Protein AF-A0A842TEY2-F1 (afdb_monomer_lite)

Secondary structure (DSSP, 8-state):
-----PPPTTHHHHHHHHHHHHHHHHH---SSPPPHHHHHHTS-TTTGGGTT-GGGHHHHHHH---EETTEE--SEEEEEE----SSPPEEETTEEEEE--HHHHHHHHHHHHHHHTTS-EEEEEEGGGT--BTTB----TTEEEE-SSEEEEE--TT-EEEEEEEEESSSEEEEETTSTT-EEEE-HHHHHHHHHHHTT-GGGHHHHHHHT--SEEEEEE-

Radius of gyration: 17.21 Å; chains: 1; bounding box: 36×48×45 Å

Sequence (222 aa):
MNRKIEFYNQYSQCSYNCYSMILDHFLGTPEVLPTEIEFRKALPRGLRGFYGWSPYFQFILKEGNLKWGNSKIKDLKAEPFAVENREPPIINNFRVKIKISIKELEDLRNVILEKLKKGPLIFWVPIAASFELNGKLGNWKNIIKREKDHYTLFIPWNITHCIVMNGFNDNFLIHDCSIRKGNLQVAPNNLILNVIAMNYHPSLKKIREIENNRFHLLIYRE

Structure (mmCIF, N/CA/C/O backbone):
data_AF-A0A842TEY2-F1
#
_entry.id   AF-A0A842TEY2-F1
#
loop_
_atom_site.group_PDB
_atom_site.id
_atom_site.type_symbol
_atom_site.label_atom_id
_atom_site.label_alt_id
_atom_site.label_comp_id
_atom_site.label_asym_id
_atom_site.label_entity_id
_atom_site.label_seq_id
_atom_site.pdbx_PDB_ins_code
_atom_site.Cartn_x
_atom_site.Cartn_y
_atom_site.Cartn_z
_atom_site.occupancy
_atom_site.B_iso_or_equiv
_atom_site.auth_seq_id
_atom_site.auth_comp_id
_atom_site.auth_asym_id
_atom_site.auth_atom_id
_atom_site.pdbx_PDB_model_num
ATOM 1 N N . MET A 1 1 ? 9.182 32.575 -1.147 1.00 30.77 1 MET A N 1
ATOM 2 C CA . MET A 1 1 ? 10.148 31.570 -0.642 1.00 30.77 1 MET A CA 1
ATOM 3 C C . MET A 1 1 ? 9.766 30.189 -1.166 1.00 30.77 1 MET A C 1
ATOM 5 O O . MET A 1 1 ? 8.771 29.633 -0.714 1.00 30.77 1 MET A O 1
ATOM 9 N N . ASN A 1 2 ? 10.528 29.644 -2.119 1.00 23.89 2 ASN A N 1
ATOM 10 C CA . ASN A 1 2 ? 10.379 28.255 -2.563 1.00 23.89 2 ASN A CA 1
ATOM 11 C C . ASN A 1 2 ? 10.923 27.327 -1.472 1.00 23.89 2 ASN A C 1
ATOM 13 O O . ASN A 1 2 ? 12.134 27.180 -1.332 1.00 23.89 2 ASN A O 1
ATOM 17 N N . ARG A 1 3 ? 10.038 26.722 -0.672 1.00 22.81 3 ARG A N 1
ATOM 18 C CA . ARG A 1 3 ? 10.429 25.662 0.265 1.00 22.81 3 ARG A CA 1
ATOM 19 C C . ARG A 1 3 ? 10.789 24.420 -0.551 1.00 22.81 3 ARG A C 1
ATOM 21 O O . ARG A 1 3 ? 9.901 23.714 -1.024 1.00 22.81 3 ARG A O 1
ATOM 28 N N . LYS A 1 4 ? 12.088 24.199 -0.760 1.00 23.08 4 LYS A N 1
ATOM 29 C CA . LYS A 1 4 ? 12.633 22.966 -1.334 1.00 23.08 4 LYS A CA 1
ATOM 30 C C . LYS A 1 4 ? 12.330 21.844 -0.340 1.00 23.08 4 LYS A C 1
ATOM 32 O O . LYS A 1 4 ? 12.764 21.908 0.805 1.00 23.08 4 LYS A O 1
ATOM 37 N N . ILE A 1 5 ? 11.509 20.879 -0.743 1.00 28.92 5 ILE A N 1
ATOM 38 C CA . ILE A 1 5 ? 11.281 19.672 0.052 1.00 28.92 5 ILE A CA 1
ATOM 39 C C . ILE A 1 5 ? 12.541 18.821 -0.111 1.00 28.92 5 ILE A C 1
ATOM 41 O O . ILE A 1 5 ? 12.847 18.390 -1.222 1.00 28.92 5 ILE A O 1
ATOM 45 N N . GLU A 1 6 ? 13.301 18.641 0.966 1.00 26.00 6 GLU A N 1
ATOM 46 C CA . GLU A 1 6 ? 14.441 17.726 0.987 1.00 26.00 6 GLU A CA 1
ATOM 47 C C . GLU A 1 6 ? 13.933 16.315 1.292 1.00 26.00 6 GLU A C 1
ATOM 49 O O . GLU A 1 6 ? 13.310 16.067 2.324 1.00 26.00 6 GLU A O 1
ATOM 54 N N . PHE A 1 7 ? 14.151 15.396 0.352 1.00 34.12 7 PHE A N 1
ATOM 55 C CA . PHE A 1 7 ? 13.776 13.993 0.487 1.00 34.12 7 PHE A CA 1
ATOM 56 C C . PHE A 1 7 ? 15.021 13.183 0.848 1.00 34.12 7 PHE A C 1
ATOM 58 O O . PHE A 1 7 ? 16.009 13.207 0.121 1.00 34.12 7 PHE A O 1
ATOM 65 N N . TYR A 1 8 ? 14.972 12.465 1.968 1.00 35.25 8 TYR A N 1
ATOM 66 C CA . TYR A 1 8 ? 16.057 11.586 2.403 1.00 35.25 8 TYR A CA 1
ATOM 67 C C . TYR A 1 8 ? 16.192 10.372 1.464 1.00 35.25 8 TYR A C 1
ATOM 69 O O . TYR A 1 8 ? 15.201 9.755 1.082 1.00 35.25 8 TYR A O 1
ATOM 77 N N . ASN A 1 9 ? 17.425 10.015 1.102 1.00 33.84 9 ASN A N 1
ATOM 78 C CA . ASN A 1 9 ? 17.802 9.088 0.019 1.00 33.84 9 ASN A CA 1
ATOM 79 C C . ASN A 1 9 ? 17.399 7.599 0.192 1.00 33.84 9 ASN A C 1
ATOM 81 O O . ASN A 1 9 ? 17.943 6.742 -0.494 1.00 33.84 9 ASN A O 1
ATOM 85 N N . GLN A 1 10 ? 16.458 7.261 1.078 1.00 47.59 10 GLN A N 1
ATOM 86 C CA . GLN A 1 10 ? 15.998 5.878 1.305 1.00 47.59 10 GLN A CA 1
ATOM 87 C C . GLN A 1 10 ? 14.756 5.497 0.479 1.00 47.59 10 GLN A C 1
ATOM 89 O O . GLN A 1 10 ? 14.382 4.330 0.400 1.00 47.59 10 GLN A O 1
ATOM 94 N N . TYR A 1 11 ? 14.119 6.471 -0.173 1.00 52.78 11 TYR A N 1
ATOM 95 C CA . TYR A 1 11 ? 12.884 6.258 -0.928 1.00 52.78 11 TYR A CA 1
ATOM 96 C C . TYR A 1 11 ? 13.103 5.464 -2.235 1.00 52.78 11 TYR A C 1
ATOM 98 O O . TYR A 1 11 ? 12.276 4.632 -2.603 1.00 52.78 11 TYR A O 1
ATOM 106 N N . SER A 1 12 ? 14.229 5.645 -2.936 1.00 61.78 12 SER A N 1
ATOM 107 C CA . SER A 1 12 ? 14.509 4.918 -4.193 1.00 61.78 12 SER A CA 1
ATOM 108 C C . SER A 1 12 ? 14.438 3.395 -4.018 1.00 61.78 12 SER A C 1
ATOM 110 O O . SER A 1 12 ? 13.858 2.701 -4.854 1.00 61.78 12 SER A O 1
ATOM 112 N N . GLN A 1 13 ? 14.921 2.890 -2.880 1.00 69.69 13 GLN A N 1
ATOM 113 C CA . GLN A 1 13 ? 14.891 1.473 -2.527 1.00 69.69 13 GLN A CA 1
ATOM 114 C C . GLN A 1 13 ? 13.463 0.942 -2.281 1.00 69.69 13 GLN A C 1
ATOM 116 O O . GLN A 1 13 ? 13.134 -0.124 -2.794 1.00 69.69 13 GLN A O 1
ATOM 121 N N . CYS A 1 14 ? 12.594 1.701 -1.593 1.00 75.25 14 CYS A N 1
ATOM 122 C CA . CYS A 1 14 ? 11.161 1.387 -1.382 1.00 75.25 14 CYS A CA 1
ATOM 123 C C . CYS A 1 14 ? 10.467 1.092 -2.716 1.00 75.25 14 CYS A C 1
ATOM 125 O O . CYS A 1 14 ? 9.822 0.062 -2.901 1.00 75.25 14 CYS A O 1
ATOM 127 N N . SER A 1 15 ? 10.628 2.004 -3.678 1.00 74.50 15 SER A N 1
ATOM 128 C CA . SER A 1 15 ? 9.969 1.899 -4.984 1.00 74.50 15 SER A CA 1
ATOM 129 C C . SER A 1 15 ? 10.485 0.735 -5.798 1.00 74.50 15 SER A C 1
ATOM 131 O O . SER A 1 15 ? 9.695 -0.016 -6.366 1.00 74.50 15 SER A O 1
ATOM 133 N N . TYR A 1 16 ? 11.804 0.570 -5.813 1.00 74.31 16 TYR A N 1
ATOM 134 C CA . TYR A 1 16 ? 12.457 -0.504 -6.534 1.00 74.31 16 TYR A CA 1
ATOM 135 C C . TYR A 1 16 ? 12.082 -1.887 -5.990 1.00 74.31 16 TYR A C 1
ATOM 137 O O . TYR A 1 16 ? 11.749 -2.782 -6.765 1.00 74.31 16 TYR A O 1
ATOM 145 N N . ASN A 1 17 ? 12.077 -2.058 -4.666 1.00 77.06 17 ASN A N 1
ATOM 146 C CA . ASN A 1 17 ? 11.730 -3.327 -4.029 1.00 77.06 17 ASN A CA 1
ATOM 147 C C . ASN A 1 17 ? 10.249 -3.657 -4.216 1.00 77.06 17 ASN A C 1
ATOM 149 O O . ASN A 1 17 ? 9.927 -4.776 -4.602 1.00 77.06 17 ASN A O 1
ATOM 153 N N . CYS A 1 18 ? 9.351 -2.684 -4.035 1.00 81.81 18 CYS A N 1
ATOM 154 C CA . CYS A 1 18 ? 7.929 -2.891 -4.298 1.00 81.81 18 CYS A CA 1
ATOM 155 C C . CYS A 1 18 ? 7.678 -3.282 -5.760 1.00 81.81 18 CYS A C 1
ATOM 157 O O . CYS A 1 18 ? 6.970 -4.249 -6.019 1.00 81.81 18 CYS A O 1
ATOM 159 N N . TYR A 1 19 ? 8.294 -2.581 -6.716 1.00 82.25 19 TYR A N 1
ATOM 160 C CA . TYR A 1 19 ? 8.227 -2.947 -8.131 1.00 82.25 19 TYR A CA 1
ATOM 161 C C . TYR A 1 19 ? 8.726 -4.377 -8.367 1.00 82.25 19 TYR A C 1
ATOM 163 O O . TYR A 1 19 ? 8.027 -5.179 -8.982 1.00 82.25 19 TYR A O 1
ATOM 171 N N . SER A 1 20 ? 9.895 -4.707 -7.816 1.00 79.38 20 SER A N 1
ATOM 172 C CA . SER A 1 20 ? 10.517 -6.018 -7.986 1.00 79.38 20 SER A CA 1
ATOM 173 C C . SER A 1 20 ? 9.647 -7.150 -7.460 1.00 79.38 20 SER A C 1
ATOM 175 O O . SER A 1 20 ? 9.467 -8.153 -8.135 1.00 79.38 20 SER A O 1
ATOM 177 N N . MET A 1 21 ? 9.046 -6.965 -6.288 1.00 81.94 21 MET A N 1
ATOM 178 C CA . MET A 1 21 ? 8.145 -7.943 -5.689 1.00 81.94 21 MET A CA 1
ATOM 179 C C . MET A 1 21 ? 6.875 -8.185 -6.494 1.00 81.94 21 MET A C 1
ATOM 181 O O . MET A 1 21 ? 6.444 -9.324 -6.642 1.00 81.94 21 MET A O 1
ATOM 185 N N . ILE A 1 22 ? 6.240 -7.114 -6.973 1.00 86.75 22 ILE A N 1
ATOM 186 C CA . ILE A 1 22 ? 4.999 -7.221 -7.744 1.00 86.75 22 ILE A CA 1
ATOM 187 C C . ILE A 1 22 ? 5.259 -7.970 -9.048 1.00 86.75 22 ILE A C 1
ATOM 189 O O . ILE A 1 22 ? 4.441 -8.773 -9.484 1.00 86.75 22 ILE A O 1
ATOM 193 N N . LEU A 1 23 ? 6.403 -7.722 -9.674 1.00 84.69 23 LEU A N 1
ATOM 194 C CA . LEU A 1 23 ? 6.743 -8.384 -10.921 1.00 84.69 23 LEU A CA 1
ATOM 195 C C . LEU A 1 23 ? 7.241 -9.802 -10.717 1.00 84.69 23 LEU A C 1
ATOM 197 O O . LEU A 1 23 ? 6.856 -10.663 -11.494 1.00 84.69 23 LEU A O 1
ATOM 201 N N . ASP A 1 24 ? 8.006 -10.070 -9.662 1.00 82.00 24 ASP A N 1
ATOM 202 C CA . ASP A 1 24 ? 8.348 -11.435 -9.263 1.00 82.00 24 ASP A CA 1
ATOM 203 C C . ASP A 1 24 ? 7.083 -12.271 -9.010 1.00 82.00 24 ASP A C 1
ATOM 205 O O . ASP A 1 24 ? 6.977 -13.391 -9.500 1.00 82.00 24 ASP A O 1
ATOM 209 N N . HIS A 1 25 ? 6.060 -11.685 -8.376 1.00 85.62 25 HIS A N 1
ATOM 210 C CA . HIS A 1 25 ? 4.762 -12.335 -8.176 1.00 85.62 25 HIS A CA 1
ATOM 211 C C . HIS A 1 25 ? 4.089 -12.779 -9.489 1.00 85.62 25 HIS A C 1
ATOM 213 O O . HIS A 1 25 ? 3.560 -13.886 -9.555 1.00 85.62 25 HIS A O 1
ATOM 219 N N . PHE A 1 26 ? 4.078 -11.936 -10.529 1.00 86.12 26 PHE A N 1
ATOM 220 C CA . PHE A 1 26 ? 3.358 -12.232 -11.780 1.00 86.12 26 PHE A CA 1
ATOM 221 C C . PHE A 1 26 ? 4.212 -12.874 -12.881 1.00 86.12 26 PHE A C 1
ATOM 223 O O . PHE A 1 26 ? 3.673 -13.562 -13.748 1.00 86.12 26 PHE A O 1
ATOM 230 N N . LEU A 1 27 ? 5.516 -12.605 -12.894 1.00 83.19 27 LEU A N 1
ATOM 231 C CA . LEU A 1 27 ? 6.438 -12.912 -13.992 1.00 83.19 27 LEU A CA 1
ATOM 232 C C . LEU A 1 27 ? 7.664 -13.721 -13.538 1.00 83.19 27 LEU A C 1
ATOM 234 O O . LEU A 1 27 ? 8.444 -14.141 -14.390 1.00 83.19 27 LEU A O 1
ATOM 238 N N . GLY A 1 28 ? 7.834 -13.945 -12.231 1.00 81.69 28 GLY A N 1
ATOM 239 C CA . GLY A 1 28 ? 8.988 -14.628 -11.653 1.00 81.69 28 GLY A CA 1
ATOM 240 C C . GLY A 1 28 ? 10.247 -13.763 -11.558 1.00 81.69 28 GLY A C 1
ATOM 241 O O . GLY A 1 28 ? 10.281 -12.585 -11.943 1.00 81.69 28 GLY A O 1
ATOM 242 N N . THR A 1 29 ? 11.304 -14.376 -11.026 1.00 78.25 29 THR A N 1
ATOM 243 C CA . THR A 1 29 ? 12.559 -13.686 -10.726 1.00 78.25 29 THR A CA 1
ATOM 244 C C . THR A 1 29 ? 13.330 -13.408 -12.018 1.00 78.25 29 THR A C 1
ATOM 246 O O . THR A 1 29 ? 13.557 -14.332 -12.802 1.00 78.25 29 THR A O 1
ATOM 249 N N . PRO A 1 30 ? 13.754 -12.160 -12.275 1.00 70.38 30 PRO A N 1
ATOM 250 C CA . PRO A 1 30 ? 14.436 -11.819 -13.510 1.00 70.38 30 PRO A CA 1
ATOM 251 C C . PRO A 1 30 ? 15.936 -12.105 -13.412 1.00 70.38 30 PRO A C 1
ATOM 253 O O . PRO A 1 30 ? 16.544 -12.007 -12.348 1.00 70.38 30 PRO A O 1
ATOM 256 N N . GLU A 1 31 ? 16.557 -12.337 -14.564 1.00 69.25 31 GLU A N 1
ATOM 257 C CA . GLU A 1 31 ? 18.020 -12.385 -14.685 1.00 69.25 31 GLU A CA 1
ATOM 258 C C . GLU A 1 31 ? 18.646 -10.979 -14.700 1.00 69.25 31 GLU A C 1
ATOM 260 O O . GLU A 1 31 ? 19.776 -10.790 -14.254 1.00 69.25 31 GLU A O 1
ATOM 265 N N . VAL A 1 32 ? 17.904 -9.977 -15.193 1.00 75.62 32 VAL A N 1
ATOM 266 C CA . VAL A 1 32 ? 18.355 -8.582 -15.302 1.00 75.62 32 VAL A CA 1
ATOM 267 C C . VAL A 1 32 ? 17.271 -7.636 -14.801 1.00 75.62 32 VAL A C 1
ATOM 269 O O . VAL A 1 32 ? 16.128 -7.661 -15.265 1.00 75.62 32 VAL A O 1
ATOM 272 N N . LEU A 1 33 ? 17.656 -6.772 -13.865 1.00 73.12 33 LEU A N 1
ATOM 273 C CA . LEU A 1 33 ? 16.787 -5.756 -13.285 1.00 73.12 33 LEU A CA 1
ATOM 274 C C . LEU A 1 33 ? 16.941 -4.415 -14.025 1.00 73.12 33 LEU A C 1
ATOM 276 O O . LEU A 1 33 ? 18.054 -4.082 -14.438 1.00 73.12 33 LEU A O 1
ATOM 280 N N . PRO A 1 34 ? 15.868 -3.611 -14.160 1.00 77.25 34 PRO A N 1
ATOM 281 C CA . PRO A 1 34 ? 15.976 -2.275 -14.736 1.00 77.25 34 PRO A CA 1
ATOM 282 C C . PRO A 1 34 ? 16.844 -1.360 -13.867 1.00 77.25 34 PRO A C 1
ATOM 284 O O . PRO A 1 34 ? 16.842 -1.445 -12.637 1.00 77.25 34 PRO A O 1
ATOM 287 N N . THR A 1 35 ? 17.561 -0.443 -14.509 1.00 80.06 35 THR A N 1
ATOM 288 C CA . THR A 1 35 ? 18.379 0.562 -13.821 1.00 80.06 35 THR A CA 1
ATOM 289 C C . THR A 1 35 ? 17.513 1.649 -13.177 1.00 80.06 35 THR A C 1
ATOM 291 O O . THR A 1 35 ? 16.391 1.922 -13.610 1.00 80.06 35 THR A O 1
ATOM 294 N N . GLU A 1 36 ? 18.056 2.359 -12.182 1.00 77.94 36 GLU A N 1
ATOM 295 C CA . GLU A 1 36 ? 17.377 3.519 -11.579 1.00 77.94 36 GLU A CA 1
ATOM 296 C C . GLU A 1 36 ? 17.020 4.585 -12.632 1.00 77.94 36 GLU A C 1
ATOM 298 O O . GLU A 1 36 ? 15.951 5.193 -12.588 1.00 77.94 36 GLU A O 1
ATOM 303 N N . ILE A 1 37 ? 17.892 4.795 -13.623 1.00 82.75 37 ILE A N 1
ATOM 304 C CA . ILE A 1 37 ? 17.677 5.771 -14.698 1.00 82.75 37 ILE A CA 1
ATOM 305 C C . ILE A 1 37 ? 16.466 5.383 -15.552 1.00 82.75 37 ILE A C 1
ATOM 307 O O . ILE A 1 37 ? 15.648 6.244 -15.881 1.00 82.75 37 ILE A O 1
ATOM 311 N N . GLU A 1 38 ? 16.339 4.108 -15.917 1.00 81.00 38 GLU A N 1
ATOM 312 C CA . GLU A 1 38 ? 15.190 3.601 -16.675 1.00 81.00 38 GLU A CA 1
ATOM 313 C C . GLU A 1 38 ? 13.903 3.700 -15.859 1.00 81.00 38 GLU A C 1
ATOM 315 O O . GLU A 1 38 ? 12.898 4.201 -16.363 1.00 81.00 38 GLU A O 1
ATOM 320 N N . PHE A 1 39 ? 13.961 3.339 -14.575 1.00 78.38 39 PHE A N 1
ATOM 321 C CA . PHE A 1 39 ? 12.839 3.471 -13.648 1.00 78.38 39 PHE A CA 1
ATOM 322 C C . PHE A 1 39 ? 12.345 4.923 -13.559 1.00 78.38 39 PHE A C 1
ATOM 324 O O . PHE A 1 39 ? 11.156 5.204 -13.699 1.00 78.38 39 PHE A O 1
ATOM 331 N N . ARG A 1 40 ? 13.268 5.883 -13.426 1.00 80.19 40 ARG A N 1
ATOM 332 C CA . ARG A 1 40 ? 12.960 7.322 -13.421 1.00 80.19 40 ARG A CA 1
ATOM 333 C C . ARG A 1 40 ? 12.376 7.809 -14.739 1.00 80.19 40 ARG A C 1
ATOM 335 O O . ARG A 1 40 ? 11.522 8.693 -14.731 1.00 80.19 40 ARG A O 1
ATOM 342 N N . LYS A 1 41 ? 12.842 7.286 -15.875 1.00 82.38 41 LYS A N 1
ATOM 343 C CA . LYS A 1 41 ? 12.327 7.654 -17.203 1.00 82.38 41 LYS A CA 1
ATOM 344 C C . LYS A 1 41 ? 10.908 7.140 -17.442 1.00 82.38 41 LYS A C 1
ATOM 346 O O . LYS A 1 41 ? 10.181 7.809 -18.169 1.00 82.38 41 LYS A O 1
ATOM 351 N N . ALA A 1 42 ? 10.525 6.029 -16.811 1.00 80.50 42 ALA A N 1
ATOM 352 C CA . ALA A 1 42 ? 9.177 5.467 -16.872 1.00 80.50 42 ALA A CA 1
ATOM 353 C C . ALA A 1 42 ? 8.132 6.263 -16.068 1.00 80.50 42 ALA A C 1
ATOM 355 O O . ALA A 1 42 ? 6.955 5.926 -16.105 1.00 80.50 42 ALA A O 1
ATOM 356 N N . LEU A 1 43 ? 8.538 7.311 -15.342 1.00 78.00 43 LEU A N 1
ATOM 357 C CA . LEU A 1 43 ? 7.616 8.235 -14.687 1.00 78.00 43 LEU A CA 1
ATOM 358 C C . LEU A 1 43 ? 7.374 9.485 -15.550 1.00 78.00 43 LEU A C 1
ATOM 360 O O . LEU A 1 43 ? 8.328 10.020 -16.143 1.00 78.00 43 LEU A O 1
ATOM 364 N N . PRO A 1 44 ? 6.141 10.033 -15.538 1.00 76.88 44 PRO A N 1
ATOM 365 C CA . PRO A 1 44 ? 5.842 11.329 -16.133 1.00 76.88 44 PRO A CA 1
ATOM 366 C C . PRO A 1 44 ? 6.832 12.399 -15.670 1.00 76.88 44 PRO A C 1
ATOM 368 O O . PRO A 1 44 ? 7.273 12.396 -14.519 1.00 76.88 44 PRO A O 1
ATOM 371 N N . ARG A 1 45 ? 7.181 13.356 -16.543 1.00 76.25 45 ARG A N 1
ATOM 372 C CA . ARG A 1 45 ? 8.239 14.356 -16.273 1.00 76.25 45 ARG A CA 1
ATOM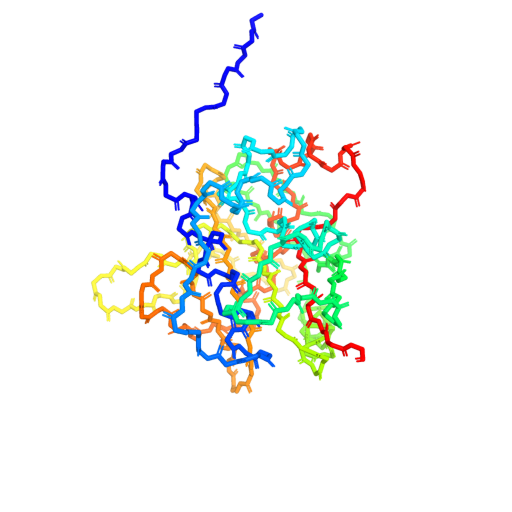 373 C C . ARG A 1 45 ? 8.045 15.096 -14.941 1.00 76.25 45 ARG A C 1
ATOM 375 O O . ARG A 1 45 ? 9.030 15.309 -14.238 1.00 76.25 45 ARG A O 1
ATOM 382 N N . GLY A 1 46 ? 6.802 15.432 -14.585 1.00 72.50 46 GLY A N 1
ATOM 383 C CA . GLY A 1 46 ? 6.454 16.081 -13.313 1.00 72.50 46 GLY A CA 1
ATOM 384 C C . GLY A 1 46 ? 6.585 15.179 -12.079 1.00 72.50 46 GLY A C 1
ATOM 385 O O . GLY A 1 46 ? 6.765 15.680 -10.974 1.00 72.50 46 GLY A O 1
ATOM 386 N N . LEU A 1 47 ? 6.568 13.856 -12.266 1.00 72.06 47 LEU A N 1
ATOM 387 C CA . LEU A 1 47 ? 6.662 12.858 -11.200 1.00 72.06 47 LEU A CA 1
ATOM 388 C C . LEU A 1 47 ? 8.070 12.267 -11.029 1.00 72.06 47 LEU A C 1
ATOM 390 O O . LEU A 1 47 ? 8.345 11.618 -10.023 1.00 72.06 47 LEU A O 1
ATOM 394 N N . ARG A 1 48 ? 9.009 12.547 -11.945 1.00 72.00 48 ARG A N 1
ATOM 395 C CA . ARG A 1 48 ? 10.401 12.051 -11.873 1.00 72.00 48 ARG A CA 1
ATOM 396 C C . ARG A 1 48 ? 11.143 12.440 -10.599 1.00 72.00 48 ARG A C 1
ATOM 398 O O . ARG A 1 48 ? 12.080 11.746 -10.221 1.00 72.00 48 ARG A O 1
ATOM 405 N N . GLY A 1 49 ? 10.774 13.556 -9.967 1.00 68.50 49 GLY A N 1
ATOM 406 C CA . GLY A 1 49 ? 11.337 13.985 -8.681 1.00 68.50 49 GLY A CA 1
ATOM 407 C C . GLY A 1 49 ? 10.896 13.112 -7.504 1.00 68.50 49 GLY A C 1
ATOM 408 O O . GLY A 1 49 ? 11.544 13.119 -6.465 1.00 68.50 49 GLY A O 1
ATOM 409 N N . PHE A 1 50 ? 9.841 12.320 -7.688 1.00 67.31 50 PHE A N 1
ATOM 410 C CA . PHE A 1 50 ? 9.265 11.463 -6.664 1.00 67.31 50 PHE A CA 1
ATOM 411 C C . PHE A 1 50 ? 9.511 9.968 -6.933 1.00 67.31 50 PHE A C 1
ATOM 413 O O . PHE A 1 50 ? 8.807 9.121 -6.401 1.00 67.31 50 PHE A O 1
ATOM 420 N N . TYR A 1 51 ? 10.517 9.617 -7.739 1.00 66.50 51 TYR A N 1
ATOM 421 C CA . TYR A 1 51 ? 10.816 8.235 -8.151 1.00 66.50 51 TYR A CA 1
ATOM 422 C C . TYR A 1 51 ? 11.163 7.247 -7.023 1.00 66.50 51 TYR A C 1
ATOM 424 O O . TYR A 1 51 ? 11.315 6.057 -7.277 1.00 66.50 51 TYR A O 1
ATOM 432 N N . GLY A 1 52 ? 11.291 7.731 -5.787 1.00 64.94 52 GLY A N 1
ATOM 433 C CA . GLY A 1 52 ? 11.392 6.905 -4.589 1.00 64.94 52 GLY A CA 1
ATOM 434 C C . GLY A 1 52 ? 10.051 6.609 -3.905 1.00 64.94 52 GLY A C 1
ATOM 435 O O . GLY A 1 52 ? 10.002 5.995 -2.845 1.00 64.94 52 GLY A O 1
ATOM 436 N N . TRP A 1 53 ? 8.928 7.021 -4.472 1.00 71.31 53 TRP A N 1
ATOM 437 C CA . TRP A 1 53 ? 7.615 6.781 -3.884 1.00 71.31 53 TRP A CA 1
ATOM 438 C C . TRP A 1 53 ? 6.918 5.656 -4.668 1.00 71.31 53 TRP A C 1
ATOM 440 O O . TRP A 1 53 ? 6.575 5.815 -5.839 1.00 71.31 53 TRP A O 1
ATOM 450 N N . SER A 1 54 ? 6.674 4.510 -4.025 1.00 69.38 54 SER A N 1
ATOM 451 C CA . SER A 1 54 ? 6.175 3.317 -4.726 1.00 69.38 54 SER A CA 1
ATOM 452 C C . SER A 1 54 ? 4.750 3.368 -5.307 1.00 69.38 54 SER A C 1
ATOM 454 O O . SER A 1 54 ? 4.502 2.609 -6.249 1.00 69.38 54 SER A O 1
ATOM 456 N N . PRO A 1 55 ? 3.796 4.220 -4.863 1.00 67.38 55 PRO A N 1
ATOM 457 C CA . PRO A 1 55 ? 2.454 4.223 -5.450 1.00 67.38 55 PRO A CA 1
ATOM 458 C C . PRO A 1 55 ? 2.406 4.851 -6.848 1.00 67.38 55 PRO A C 1
ATOM 460 O O . PRO A 1 55 ? 1.331 5.077 -7.399 1.00 67.38 55 PRO A O 1
ATOM 463 N N . TYR A 1 56 ? 3.563 5.102 -7.461 1.00 76.88 56 TYR A N 1
ATOM 464 C CA . TYR A 1 56 ? 3.663 5.472 -8.863 1.00 76.88 56 TYR A CA 1
ATOM 465 C C . TYR A 1 56 ? 3.824 4.288 -9.817 1.00 76.88 56 TYR A C 1
ATOM 467 O O . TYR A 1 56 ? 3.919 4.496 -11.025 1.00 76.88 56 TYR A O 1
ATOM 475 N N . PHE A 1 57 ? 3.762 3.051 -9.309 1.00 80.12 57 PHE A N 1
ATOM 476 C CA . PHE A 1 57 ? 3.726 1.841 -10.136 1.00 80.12 57 PHE A CA 1
ATOM 477 C C . PHE A 1 57 ? 2.632 1.904 -11.216 1.00 80.12 57 PHE A C 1
ATOM 479 O O . PHE A 1 57 ? 2.871 1.514 -12.354 1.00 80.12 57 PHE A O 1
ATOM 486 N N . GLN A 1 58 ? 1.468 2.493 -10.910 1.00 82.50 58 GLN A N 1
ATOM 487 C CA . GLN A 1 58 ? 0.406 2.697 -11.902 1.00 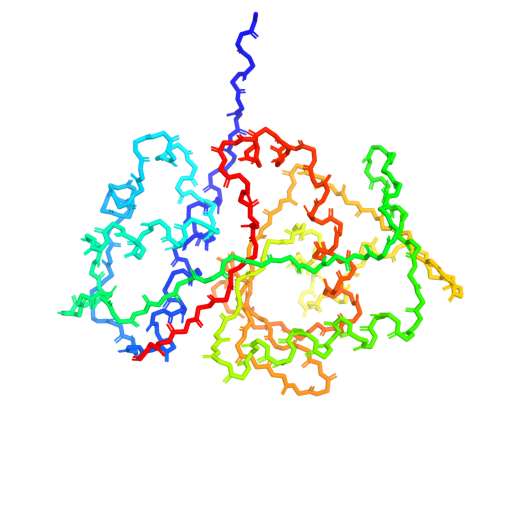82.50 58 GLN A CA 1
ATOM 488 C C . GLN A 1 58 ? 0.848 3.528 -13.119 1.00 82.50 58 GLN A C 1
ATOM 490 O O . GLN A 1 58 ? 0.408 3.256 -14.231 1.00 82.50 58 GLN A O 1
ATOM 495 N N . PHE A 1 59 ? 1.721 4.522 -12.935 1.00 80.69 59 PHE A N 1
ATOM 496 C CA . PHE A 1 59 ? 2.226 5.340 -14.039 1.00 80.69 59 PHE A CA 1
ATOM 497 C C . PHE A 1 59 ? 3.243 4.565 -14.859 1.00 80.69 59 PHE A C 1
ATOM 499 O O . PHE A 1 59 ? 3.201 4.621 -16.078 1.00 80.69 59 PHE A O 1
ATOM 506 N N . ILE A 1 60 ? 4.093 3.780 -14.197 1.00 81.81 60 ILE A N 1
ATOM 507 C CA . ILE A 1 60 ? 5.064 2.911 -14.867 1.00 81.81 60 ILE A CA 1
ATOM 508 C C . ILE A 1 60 ? 4.346 1.890 -15.759 1.00 81.81 60 ILE A C 1
ATOM 510 O O . ILE A 1 60 ? 4.742 1.708 -16.910 1.00 81.81 60 ILE A O 1
ATOM 514 N N . LEU A 1 61 ? 3.264 1.275 -15.262 1.00 82.56 61 LEU A N 1
ATOM 515 C CA . LEU A 1 61 ? 2.414 0.395 -16.067 1.00 82.56 61 LEU A CA 1
ATOM 516 C C . LEU A 1 61 ? 1.768 1.134 -17.245 1.00 82.56 61 LEU A C 1
ATOM 518 O O . LEU A 1 61 ? 1.823 0.642 -18.368 1.00 82.56 61 LEU A O 1
ATOM 522 N N . LYS A 1 62 ? 1.183 2.317 -17.006 1.00 79.56 62 LYS A N 1
ATOM 523 C CA . LYS A 1 62 ? 0.537 3.130 -18.055 1.00 79.56 62 LYS A CA 1
ATOM 524 C C . LYS A 1 62 ? 1.507 3.535 -19.162 1.00 79.56 62 LYS A C 1
ATOM 526 O O . LYS A 1 62 ? 1.148 3.478 -20.332 1.00 79.56 62 LYS A O 1
ATOM 531 N N . GLU A 1 63 ? 2.721 3.935 -18.800 1.00 78.38 63 GLU A N 1
ATOM 532 C CA . GLU A 1 63 ? 3.758 4.322 -19.757 1.00 78.38 63 GLU A CA 1
ATOM 533 C C . GLU A 1 63 ? 4.258 3.117 -20.569 1.00 78.38 63 GLU A C 1
ATOM 535 O O . GLU A 1 63 ? 4.719 3.287 -21.693 1.00 78.38 63 GLU A O 1
ATOM 540 N N . GLY A 1 64 ? 4.191 1.894 -20.022 1.00 73.38 64 GLY A N 1
ATOM 541 C CA . GLY A 1 64 ? 4.511 0.652 -20.741 1.00 73.38 64 GLY A CA 1
ATOM 542 C C . GLY A 1 64 ? 5.965 0.538 -21.223 1.00 73.38 64 GLY A C 1
ATOM 543 O O . GLY A 1 64 ? 6.298 -0.345 -22.019 1.00 73.38 64 GLY A O 1
ATOM 544 N N . ASN A 1 65 ? 6.831 1.441 -20.759 1.00 72.44 65 ASN A N 1
ATOM 545 C CA . ASN A 1 65 ? 8.194 1.620 -21.257 1.00 72.44 65 ASN A CA 1
ATOM 546 C C . ASN A 1 65 ? 9.237 0.807 -20.479 1.00 72.44 65 ASN A C 1
ATOM 548 O O . ASN A 1 65 ? 10.343 0.597 -20.978 1.00 72.44 65 ASN A O 1
ATOM 552 N N . LEU A 1 66 ? 8.901 0.347 -19.271 1.00 78.38 66 LEU A N 1
ATOM 553 C CA . LEU A 1 66 ? 9.814 -0.412 -18.421 1.00 78.38 66 LEU A CA 1
ATOM 554 C C . LEU A 1 66 ? 9.682 -1.920 -18.678 1.00 78.38 66 LEU A C 1
ATOM 556 O O . LEU A 1 66 ? 8.584 -2.436 -18.892 1.00 78.38 66 LEU A O 1
ATOM 560 N N . LYS A 1 67 ? 10.816 -2.625 -18.672 1.00 76.81 67 LYS A N 1
ATOM 561 C CA . LYS A 1 67 ? 10.882 -4.080 -18.863 1.00 76.81 67 LYS A CA 1
ATOM 562 C C . LYS A 1 67 ? 11.230 -4.798 -17.560 1.00 76.81 67 LYS A C 1
ATOM 564 O O . LYS A 1 67 ? 11.884 -4.233 -16.682 1.00 76.81 67 LYS A O 1
ATOM 569 N N . TRP A 1 68 ? 10.821 -6.062 -17.479 1.00 79.19 68 TRP A N 1
ATOM 570 C CA . TRP A 1 68 ? 11.215 -7.012 -16.439 1.00 79.19 68 TRP A CA 1
ATOM 571 C C . TRP A 1 68 ? 11.786 -8.261 -17.103 1.00 79.19 68 TRP A C 1
ATOM 573 O O . TRP A 1 68 ? 11.048 -9.014 -17.743 1.00 79.19 68 TRP A O 1
ATOM 583 N N . GLY A 1 69 ? 13.111 -8.430 -17.050 1.00 74.75 69 GLY A N 1
ATOM 584 C CA . GLY A 1 69 ? 13.802 -9.372 -17.931 1.00 74.75 69 GLY A CA 1
ATOM 585 C C . GLY A 1 69 ? 13.437 -9.127 -19.404 1.00 74.75 69 GLY A C 1
ATOM 586 O O . GLY A 1 69 ? 13.498 -7.997 -19.897 1.00 74.75 69 GLY A O 1
ATOM 587 N N . ASN A 1 70 ? 12.993 -10.179 -20.096 1.00 71.62 70 ASN A N 1
ATOM 588 C CA . ASN A 1 70 ? 12.550 -10.107 -21.495 1.00 71.62 70 ASN A CA 1
ATOM 589 C C . ASN A 1 70 ? 11.065 -9.728 -21.666 1.00 71.62 70 ASN A C 1
ATOM 591 O O . ASN A 1 70 ? 10.602 -9.536 -22.794 1.00 71.62 70 ASN A O 1
ATOM 595 N N . SER A 1 71 ? 10.321 -9.575 -20.569 1.00 70.62 71 SER A N 1
ATOM 596 C CA . SER A 1 71 ? 8.883 -9.311 -20.589 1.00 70.62 71 SER A CA 1
ATOM 597 C C . SER A 1 71 ? 8.583 -7.812 -20.582 1.00 70.62 71 SER A C 1
ATOM 599 O O . SER A 1 71 ? 9.137 -7.034 -19.801 1.00 70.62 71 SER A O 1
ATOM 601 N N . LYS A 1 72 ? 7.664 -7.394 -21.461 1.00 70.94 72 LYS A N 1
ATOM 602 C CA . LYS A 1 72 ? 7.005 -6.084 -21.368 1.00 70.94 72 LYS A CA 1
ATOM 603 C C . LYS A 1 72 ? 5.789 -6.220 -20.454 1.00 70.94 72 LYS A C 1
ATOM 605 O O . LYS A 1 72 ? 5.030 -7.172 -20.594 1.00 70.94 72 LYS A O 1
ATOM 610 N N . ILE A 1 73 ? 5.579 -5.243 -19.582 1.00 75.81 73 ILE A N 1
ATOM 611 C CA . ILE A 1 73 ? 4.556 -5.283 -18.531 1.00 75.81 73 ILE A CA 1
ATOM 612 C C . ILE A 1 73 ? 3.217 -4.752 -19.074 1.00 75.81 73 ILE A C 1
ATOM 614 O O . ILE A 1 73 ? 2.777 -3.669 -18.705 1.00 75.81 73 ILE A O 1
ATOM 618 N N . LYS A 1 74 ? 2.626 -5.435 -20.060 1.00 71.31 74 LYS A N 1
ATOM 619 C CA . LYS A 1 74 ? 1.490 -4.881 -20.832 1.00 71.31 74 LYS A CA 1
ATOM 620 C C . LYS A 1 74 ? 0.114 -5.340 -20.357 1.00 71.31 74 LYS A C 1
ATOM 622 O O . LYS A 1 74 ? -0.880 -4.689 -20.653 1.00 71.31 74 LYS A O 1
ATOM 627 N N . ASP A 1 75 ? 0.071 -6.484 -19.698 1.00 81.31 75 ASP A N 1
ATOM 628 C CA . ASP A 1 75 ? -1.125 -7.191 -19.241 1.00 81.31 75 ASP A CA 1
ATOM 629 C C . ASP A 1 75 ? -1.420 -6.962 -17.754 1.00 81.31 75 ASP A C 1
ATOM 631 O O . ASP A 1 75 ? -2.500 -7.298 -17.275 1.00 81.31 75 ASP A O 1
ATOM 635 N N . LEU A 1 76 ? -0.489 -6.341 -17.023 1.00 88.69 76 LEU A N 1
ATOM 636 C CA . LEU A 1 76 ? -0.758 -5.879 -15.669 1.00 88.69 76 LEU A CA 1
ATOM 637 C C . LEU A 1 76 ? -1.539 -4.566 -15.686 1.00 88.69 76 LEU A C 1
ATOM 639 O O . LEU A 1 76 ? -1.260 -3.642 -16.454 1.00 88.69 76 LEU A O 1
ATOM 643 N N . LYS A 1 77 ? -2.477 -4.459 -14.753 1.00 89.44 77 LYS A N 1
ATOM 644 C CA . LYS A 1 77 ? -3.237 -3.253 -14.441 1.00 89.44 77 LYS A CA 1
ATOM 645 C C . LYS A 1 77 ? -2.978 -2.835 -13.003 1.00 89.44 77 LYS A C 1
ATOM 647 O O . LYS A 1 77 ? -2.708 -3.662 -12.135 1.00 89.44 77 LYS A O 1
ATOM 652 N N . ALA A 1 78 ? -3.099 -1.535 -12.757 1.00 89.44 78 ALA A N 1
ATOM 653 C CA . ALA A 1 78 ? -3.125 -0.966 -11.418 1.00 89.44 78 ALA A CA 1
ATOM 654 C C . ALA A 1 78 ? -4.418 -0.175 -11.220 1.00 89.44 78 ALA A C 1
ATOM 656 O O . ALA A 1 78 ? -4.710 0.741 -11.988 1.00 89.44 78 ALA A O 1
ATOM 657 N N . GLU A 1 79 ? -5.159 -0.501 -10.166 1.00 89.62 79 GLU A N 1
ATOM 658 C CA . GLU A 1 79 ? -6.362 0.210 -9.739 1.00 89.62 79 GLU A CA 1
ATOM 659 C C . GLU A 1 79 ? -6.077 0.946 -8.420 1.00 89.62 79 GLU A C 1
ATOM 661 O O . GLU A 1 79 ? -5.848 0.300 -7.389 1.00 89.62 79 GLU A O 1
ATOM 666 N N . PRO A 1 80 ? -6.087 2.291 -8.414 1.00 87.94 80 PRO A N 1
ATOM 667 C CA . PRO A 1 80 ? -6.007 3.063 -7.183 1.00 87.94 80 PRO A CA 1
ATOM 668 C C . PRO A 1 80 ? -7.238 2.846 -6.301 1.00 87.94 80 PRO A C 1
ATOM 670 O O . PRO A 1 80 ? -8.370 2.897 -6.774 1.00 87.94 80 PRO A O 1
ATOM 673 N N . PHE A 1 81 ? -7.034 2.678 -4.997 1.00 88.25 81 PHE A N 1
ATOM 674 C CA . PHE A 1 81 ? -8.120 2.552 -4.027 1.00 88.25 81 PHE A CA 1
ATOM 675 C C . PHE A 1 81 ? -7.781 3.220 -2.692 1.00 88.25 81 PHE A C 1
ATOM 677 O O . PHE A 1 81 ? -6.633 3.569 -2.412 1.00 88.25 81 PHE A O 1
ATOM 684 N N . ALA A 1 82 ? -8.798 3.409 -1.855 1.00 85.31 82 ALA A N 1
ATOM 685 C CA . ALA A 1 82 ? -8.643 3.893 -0.491 1.00 85.31 82 ALA A CA 1
ATOM 686 C C . ALA A 1 82 ? -9.360 2.973 0.497 1.00 85.31 82 ALA A C 1
ATOM 688 O O . ALA A 1 82 ? -10.388 2.380 0.177 1.00 85.31 82 ALA A O 1
ATOM 689 N N . VAL A 1 83 ? -8.800 2.878 1.700 1.00 88.38 83 VAL A N 1
ATOM 690 C CA . VAL A 1 83 ? -9.473 2.315 2.871 1.00 88.38 83 VAL A CA 1
ATOM 691 C C . VAL A 1 83 ? -9.928 3.513 3.692 1.00 88.38 83 VAL A C 1
ATOM 693 O O . VAL A 1 83 ? -9.108 4.191 4.317 1.00 88.38 83 VAL A O 1
ATOM 696 N N . GLU A 1 84 ? -11.213 3.831 3.593 1.00 86.00 84 GLU A N 1
ATOM 697 C CA . GLU A 1 84 ? -11.805 5.020 4.202 1.00 86.00 84 GLU A CA 1
ATOM 698 C C . GLU A 1 84 ? -12.628 4.628 5.418 1.00 86.00 84 GLU A C 1
ATOM 700 O O . GLU A 1 84 ? -13.398 3.671 5.383 1.00 86.00 84 GLU A O 1
ATOM 705 N N . ASN A 1 85 ? -12.461 5.383 6.495 1.00 89.12 85 ASN A N 1
ATOM 706 C CA . ASN A 1 85 ? -13.370 5.313 7.619 1.00 89.12 85 ASN A CA 1
ATOM 707 C C . ASN A 1 85 ? -14.577 6.227 7.377 1.00 89.12 85 ASN A C 1
ATOM 709 O O . ASN A 1 85 ? -14.493 7.218 6.652 1.00 89.12 85 ASN A O 1
ATOM 713 N N . ARG A 1 86 ? -15.707 5.902 8.005 1.00 89.44 86 ARG A N 1
ATOM 714 C CA . ARG A 1 86 ? -16.965 6.648 7.855 1.00 89.44 86 ARG A CA 1
ATOM 715 C C . ARG A 1 86 ? -16.852 8.084 8.354 1.00 89.44 86 ARG A C 1
ATOM 717 O O . ARG A 1 86 ? -17.418 8.990 7.753 1.00 89.44 86 ARG A O 1
ATOM 724 N N . GLU A 1 87 ? -16.135 8.287 9.455 1.00 90.38 87 GLU A N 1
ATOM 725 C CA . GLU A 1 87 ? -15.923 9.604 10.060 1.00 90.38 87 GLU A CA 1
ATOM 726 C C . GLU A 1 87 ? -14.469 10.049 9.877 1.00 90.38 87 GLU A C 1
ATOM 728 O O . GLU A 1 87 ? -13.591 9.382 10.411 1.00 90.38 87 GLU A O 1
ATOM 733 N N . PRO A 1 88 ? -14.162 11.176 9.212 1.00 88.62 88 PRO A N 1
ATOM 734 C CA . PRO A 1 88 ? -12.780 11.608 9.009 1.00 88.62 88 PRO A CA 1
ATOM 735 C C . PRO A 1 88 ? -11.960 11.663 10.317 1.00 88.62 88 PRO A C 1
ATOM 737 O O . PRO A 1 88 ? -12.458 12.168 11.329 1.00 88.62 88 PRO A O 1
ATOM 740 N N . PRO A 1 89 ? -10.698 11.191 10.334 1.00 90.88 89 PRO A N 1
ATOM 741 C CA . PRO A 1 89 ? -9.844 11.277 11.511 1.00 90.88 89 PRO A CA 1
ATOM 742 C C . PRO A 1 89 ? -9.585 12.722 11.941 1.00 90.88 89 PRO A C 1
ATOM 744 O O . PRO A 1 89 ? -9.388 13.616 11.116 1.00 90.88 89 PRO A O 1
ATOM 747 N N . ILE A 1 90 ? -9.484 12.937 13.252 1.00 91.62 90 ILE A N 1
ATOM 748 C CA . ILE A 1 90 ? -9.068 14.219 13.827 1.00 91.62 90 ILE A CA 1
ATOM 749 C C . ILE A 1 90 ? -7.544 14.210 13.960 1.00 91.62 90 ILE A C 1
ATOM 751 O O . ILE A 1 90 ? -6.984 13.349 14.642 1.00 91.62 90 ILE A O 1
ATOM 755 N N . ILE A 1 91 ? -6.871 15.175 13.332 1.00 89.12 91 ILE A N 1
ATOM 756 C CA . ILE A 1 91 ? -5.406 15.280 13.327 1.00 89.12 91 ILE A CA 1
ATOM 757 C C . ILE A 1 91 ? -4.967 16.491 14.150 1.00 89.12 91 ILE A C 1
ATOM 759 O O . ILE A 1 91 ? -5.385 17.615 13.888 1.00 89.12 91 ILE A O 1
ATOM 763 N N . ASN A 1 92 ? -4.076 16.263 15.114 1.00 88.00 92 ASN A N 1
ATOM 764 C CA . ASN A 1 92 ? -3.410 17.301 15.891 1.00 88.00 92 ASN A CA 1
ATOM 765 C C . ASN A 1 92 ? -1.900 17.024 15.935 1.00 88.00 92 ASN A C 1
ATOM 767 O O . ASN A 1 92 ? -1.433 16.182 16.708 1.00 88.00 92 ASN A O 1
ATOM 771 N N . ASN A 1 93 ? -1.137 17.731 15.096 1.00 85.88 93 ASN A N 1
ATOM 772 C CA . ASN A 1 93 ? 0.290 17.490 14.872 1.00 85.88 93 ASN A CA 1
ATOM 773 C C . ASN A 1 93 ? 0.552 16.011 14.543 1.00 85.88 93 ASN A C 1
ATOM 775 O O . ASN A 1 93 ? 0.087 15.515 13.520 1.00 85.88 93 ASN A O 1
ATOM 779 N N . PHE A 1 94 ? 1.259 15.299 15.420 1.00 85.12 94 PHE A N 1
ATOM 780 C CA . PHE A 1 94 ? 1.573 13.878 15.275 1.00 85.12 94 PHE A CA 1
ATOM 781 C C . PHE A 1 94 ? 0.510 12.952 15.882 1.00 85.12 94 PHE A C 1
ATOM 783 O O . PHE A 1 94 ? 0.665 11.740 15.828 1.00 85.12 94 PHE A O 1
ATOM 790 N N . ARG A 1 95 ? -0.559 13.471 16.496 1.00 88.50 95 ARG A N 1
ATOM 791 C CA . ARG A 1 95 ? -1.638 12.652 17.067 1.00 88.50 95 ARG A CA 1
ATOM 792 C C . ARG A 1 95 ? -2.806 12.558 16.097 1.00 88.50 95 ARG A C 1
ATOM 794 O O . ARG A 1 95 ? -3.321 13.579 15.649 1.00 88.50 95 ARG A O 1
ATOM 801 N N . VAL A 1 96 ? -3.246 11.335 15.818 1.00 90.81 96 VAL A N 1
ATOM 802 C CA . VAL A 1 96 ? -4.384 11.043 14.939 1.00 90.81 96 VAL A CA 1
ATOM 803 C C . VAL A 1 96 ? -5.420 10.257 15.723 1.00 90.81 96 VAL A C 1
ATOM 805 O O . VAL A 1 96 ? -5.127 9.170 16.216 1.00 90.81 96 VAL A O 1
ATOM 808 N N . LYS A 1 97 ? -6.632 10.794 15.847 1.00 93.31 97 LYS A N 1
ATOM 809 C CA . LYS A 1 97 ? -7.764 10.109 16.473 1.00 93.31 97 LYS A CA 1
ATOM 810 C C . LYS A 1 97 ? -8.694 9.584 15.386 1.00 93.31 97 LYS A C 1
ATOM 812 O O . LYS A 1 97 ? -9.263 10.367 14.630 1.00 93.31 97 LYS A O 1
ATOM 817 N N . ILE A 1 98 ? -8.848 8.266 15.330 1.00 94.00 98 ILE A N 1
ATOM 818 C CA . ILE A 1 98 ? -9.710 7.555 14.383 1.00 94.00 98 ILE A CA 1
ATOM 819 C C . ILE A 1 98 ? -10.884 6.995 15.173 1.00 94.00 98 ILE A C 1
ATOM 821 O O . ILE A 1 98 ? -10.702 6.078 15.973 1.00 94.00 98 ILE A O 1
ATOM 825 N N . LYS A 1 99 ? -12.081 7.544 14.968 1.00 94.62 99 LYS A N 1
ATOM 826 C CA . LYS A 1 99 ? -13.312 6.954 15.494 1.00 94.62 99 LYS A CA 1
ATOM 827 C C . LYS A 1 99 ? -13.774 5.875 14.522 1.00 94.62 99 LYS A C 1
ATOM 829 O O . LYS A 1 99 ? -13.929 6.148 13.336 1.00 94.62 99 LYS A O 1
ATOM 834 N N . ILE A 1 100 ? -13.876 4.647 15.011 1.00 92.75 100 ILE A N 1
ATOM 835 C CA . ILE A 1 100 ? -14.179 3.470 14.202 1.00 92.75 100 ILE A CA 1
ATOM 836 C C . ILE A 1 100 ? -14.700 2.348 15.100 1.00 92.75 100 ILE A C 1
ATOM 838 O O . ILE A 1 100 ? -14.127 2.045 16.149 1.00 92.75 100 ILE A O 1
ATOM 842 N N . SER A 1 101 ? -15.807 1.732 14.692 1.00 91.12 101 SER A N 1
ATOM 843 C CA . SER A 1 101 ? -16.385 0.593 15.412 1.00 91.12 101 SER A CA 1
ATOM 844 C C . SER A 1 101 ? -15.680 -0.722 15.057 1.00 91.12 101 SER A C 1
ATOM 846 O O . SER A 1 101 ? -15.049 -0.837 14.008 1.00 91.12 101 SER A O 1
ATOM 848 N N . ILE A 1 102 ? -15.831 -1.749 15.901 1.00 89.50 102 ILE A N 1
ATOM 849 C CA . ILE A 1 102 ? -15.305 -3.098 15.610 1.00 89.50 102 ILE A CA 1
ATOM 850 C C . ILE A 1 102 ? -15.894 -3.646 14.303 1.00 89.50 102 ILE A C 1
ATOM 852 O O . ILE A 1 102 ? -15.146 -4.119 13.456 1.00 89.50 102 ILE A O 1
ATOM 856 N N . LYS A 1 103 ? -17.210 -3.496 14.106 1.00 91.56 103 LYS A N 1
ATOM 857 C CA . LYS A 1 103 ? -17.887 -3.915 12.872 1.00 91.56 103 LYS A CA 1
ATOM 858 C C . LYS A 1 103 ? -17.316 -3.216 11.635 1.00 91.56 103 LYS A C 1
ATOM 860 O O . LYS A 1 103 ? -17.111 -3.845 10.611 1.00 91.56 103 LYS A O 1
ATOM 865 N N . GLU A 1 104 ? -17.018 -1.923 11.730 1.00 93.50 104 GLU A N 1
ATOM 866 C CA . GLU A 1 104 ? -16.425 -1.185 10.610 1.00 93.50 104 GLU A CA 1
ATOM 867 C C . GLU A 1 104 ? -14.993 -1.648 10.300 1.00 93.50 104 GLU A C 1
ATOM 869 O O . GLU A 1 104 ? -14.627 -1.751 9.133 1.00 93.50 104 GLU A O 1
ATOM 874 N N . LEU A 1 105 ? -14.191 -1.996 11.314 1.00 91.75 105 LEU A N 1
ATOM 875 C CA . LEU A 1 105 ? -12.885 -2.631 11.090 1.00 91.75 105 LEU A CA 1
ATOM 876 C C . LEU A 1 105 ? -13.021 -3.979 10.366 1.00 91.75 105 LEU A C 1
ATOM 878 O O . LEU A 1 105 ? -12.222 -4.272 9.478 1.00 91.75 105 LEU A O 1
ATOM 882 N N . GLU A 1 106 ? -14.023 -4.785 10.723 1.00 92.31 106 GLU A N 1
ATOM 883 C CA . GLU A 1 106 ? -14.322 -6.058 10.054 1.00 92.31 106 GLU A CA 1
ATOM 884 C C . GLU A 1 106 ? -14.766 -5.848 8.600 1.00 92.31 106 GLU A C 1
ATOM 886 O O . GLU A 1 106 ? -14.244 -6.509 7.700 1.00 92.31 106 GLU A O 1
ATOM 891 N N . ASP A 1 107 ? -15.649 -4.879 8.348 1.00 94.25 107 ASP A N 1
ATOM 892 C CA . ASP A 1 107 ? -16.093 -4.514 6.999 1.00 94.25 107 ASP A CA 1
ATOM 893 C C . ASP A 1 107 ? -14.894 -4.091 6.123 1.00 94.25 107 ASP A C 1
ATOM 895 O O . ASP A 1 107 ? -14.717 -4.589 5.009 1.00 94.25 107 ASP A O 1
ATOM 899 N N . LEU A 1 108 ? -14.011 -3.226 6.639 1.00 94.56 108 LEU A N 1
ATOM 900 C CA . LEU A 1 108 ? -12.813 -2.771 5.920 1.00 94.56 108 LEU A CA 1
ATOM 901 C C . LEU A 1 108 ? -11.792 -3.891 5.701 1.00 94.56 108 LEU A C 1
ATOM 903 O O . LEU A 1 108 ? -11.142 -3.943 4.654 1.00 94.56 108 LEU A O 1
ATOM 907 N N . ARG A 1 109 ? -11.662 -4.815 6.657 1.00 93.38 109 ARG A N 1
ATOM 908 C CA . ARG A 1 109 ? -10.847 -6.022 6.489 1.00 93.38 109 ARG A CA 1
ATOM 909 C C . ARG A 1 109 ? -11.351 -6.854 5.312 1.00 93.38 109 ARG A C 1
ATOM 911 O O . ARG A 1 109 ? -10.536 -7.279 4.496 1.00 93.38 109 ARG A O 1
ATOM 918 N N . ASN A 1 110 ? -12.663 -7.050 5.193 1.00 92.56 110 ASN A N 1
ATOM 919 C CA . ASN A 1 110 ? -13.250 -7.803 4.085 1.00 92.56 110 ASN A CA 1
ATOM 920 C C . ASN A 1 110 ? -12.993 -7.121 2.735 1.00 92.56 110 ASN A C 1
ATOM 922 O O . ASN A 1 110 ? -12.627 -7.797 1.779 1.00 92.56 110 ASN A O 1
ATOM 926 N N . VAL A 1 111 ? -13.067 -5.788 2.663 1.00 92.94 111 VAL A N 1
ATOM 927 C CA . VAL A 1 111 ? -12.706 -5.036 1.445 1.00 92.94 111 VAL A CA 1
ATOM 928 C C . VAL A 1 111 ? -11.262 -5.317 1.009 1.00 92.94 111 VAL A C 1
ATOM 930 O O . VAL A 1 111 ? -11.007 -5.539 -0.175 1.00 92.94 111 VAL A O 1
ATOM 933 N N . ILE A 1 112 ? -10.314 -5.334 1.952 1.00 93.38 112 ILE A N 1
ATOM 934 C CA . ILE A 1 112 ? -8.906 -5.657 1.665 1.00 93.38 112 ILE A CA 1
ATOM 935 C C . ILE A 1 112 ? -8.773 -7.101 1.164 1.00 93.38 112 ILE A C 1
ATOM 937 O O . ILE A 1 112 ? -8.088 -7.339 0.170 1.00 93.38 112 ILE A O 1
ATOM 941 N N . LEU A 1 113 ? -9.444 -8.053 1.820 1.00 91.81 113 LEU A N 1
ATOM 942 C CA . LEU A 1 113 ? -9.410 -9.468 1.443 1.00 91.81 113 LEU A CA 1
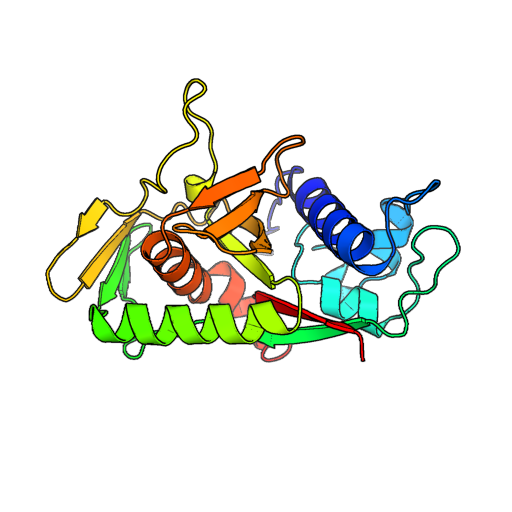ATOM 943 C C . LEU A 1 113 ? -9.981 -9.710 0.040 1.00 91.81 113 LEU A C 1
ATOM 945 O O . LEU A 1 113 ? -9.370 -10.432 -0.743 1.00 91.81 113 LEU A O 1
ATOM 949 N N . GLU A 1 114 ? -11.103 -9.080 -0.315 1.00 91.81 114 GLU A N 1
ATOM 950 C CA . GLU A 1 114 ? -11.680 -9.205 -1.659 1.00 91.81 114 GLU A CA 1
ATOM 951 C C . GLU A 1 114 ? -10.750 -8.653 -2.743 1.00 91.81 114 GLU A C 1
ATOM 953 O O . GLU A 1 114 ? -10.638 -9.239 -3.820 1.00 91.81 114 GLU A O 1
ATOM 958 N N . LYS A 1 115 ? -10.030 -7.557 -2.471 1.00 92.81 115 LYS A N 1
ATOM 959 C CA . LYS A 1 115 ? -9.026 -7.044 -3.413 1.00 92.81 115 LYS A CA 1
ATOM 960 C C . LYS A 1 115 ? -7.824 -7.981 -3.526 1.00 92.81 115 LYS A C 1
ATOM 962 O O . LYS A 1 115 ? -7.384 -8.240 -4.642 1.00 92.81 115 LYS A O 1
ATOM 967 N N . LEU A 1 116 ? -7.345 -8.544 -2.415 1.00 91.00 116 LEU A N 1
ATOM 968 C CA . LEU A 1 116 ? -6.227 -9.494 -2.421 1.00 91.00 116 LEU A CA 1
ATOM 969 C C . LEU A 1 116 ? -6.482 -10.747 -3.262 1.00 91.00 116 LEU A C 1
ATOM 971 O O . LEU A 1 116 ? -5.538 -11.298 -3.817 1.00 91.00 116 LEU A O 1
ATOM 975 N N . LYS A 1 117 ? -7.740 -11.186 -3.395 1.00 89.69 117 LYS A N 1
ATOM 976 C CA . LYS A 1 117 ? -8.095 -12.306 -4.284 1.00 89.69 117 LYS A CA 1
ATOM 977 C C . LYS A 1 117 ? -7.759 -12.032 -5.754 1.00 89.69 117 LYS A C 1
ATOM 979 O O . LYS A 1 117 ? -7.594 -12.980 -6.512 1.00 89.69 117 LYS A O 1
ATOM 984 N N . LYS A 1 118 ? -7.685 -10.760 -6.163 1.00 91.62 118 LYS A N 1
ATOM 985 C CA . LYS A 1 118 ? -7.334 -10.356 -7.534 1.00 91.62 118 LYS A CA 1
ATOM 986 C C . LYS A 1 118 ? -5.825 -10.219 -7.748 1.00 91.62 118 LYS A C 1
ATOM 988 O O . LYS A 1 118 ? -5.366 -10.370 -8.875 1.00 91.62 118 LYS A O 1
ATOM 993 N N . GLY A 1 119 ? -5.072 -9.905 -6.696 1.00 90.88 119 GLY A N 1
ATOM 994 C CA . GLY A 1 119 ? -3.625 -9.738 -6.765 1.00 90.88 119 GLY A CA 1
ATOM 995 C C . GLY A 1 119 ? -3.056 -8.898 -5.616 1.00 90.88 119 GLY A C 1
ATOM 996 O O . GLY A 1 119 ? -3.788 -8.505 -4.699 1.00 90.88 119 GLY A O 1
ATOM 997 N N . PRO A 1 120 ? -1.739 -8.637 -5.630 1.00 91.88 120 PRO A N 1
ATOM 998 C CA . PRO A 1 120 ? -1.051 -7.975 -4.536 1.00 91.88 120 PRO A CA 1
ATOM 999 C C . PRO A 1 120 ? -1.457 -6.504 -4.394 1.00 91.88 120 PRO A C 1
ATOM 1001 O O . PRO A 1 120 ? -1.733 -5.795 -5.369 1.00 91.88 120 PRO A O 1
ATOM 1004 N N . LEU A 1 121 ? -1.451 -6.030 -3.147 1.00 92.38 121 LEU A N 1
ATOM 1005 C CA . LEU A 1 121 ? -1.786 -4.650 -2.797 1.00 92.38 121 LEU A CA 1
ATOM 1006 C C . LEU A 1 121 ? -0.537 -3.884 -2.377 1.00 92.38 121 LEU A C 1
ATOM 1008 O O . LEU A 1 121 ? 0.247 -4.368 -1.564 1.00 92.38 121 LEU A O 1
ATOM 1012 N N . ILE A 1 122 ? -0.389 -2.656 -2.863 1.00 90.81 122 ILE A N 1
ATOM 1013 C CA . ILE A 1 122 ? 0.614 -1.711 -2.373 1.00 90.81 122 ILE A CA 1
ATOM 1014 C C . ILE A 1 122 ? -0.080 -0.745 -1.418 1.00 90.81 122 ILE A C 1
ATOM 1016 O O . ILE A 1 122 ? -0.977 -0.004 -1.827 1.00 90.81 122 ILE A O 1
ATOM 1020 N N . PHE A 1 123 ? 0.360 -0.710 -0.161 1.00 88.75 123 PHE A N 1
ATOM 1021 C CA . PHE A 1 123 ? -0.085 0.287 0.808 1.00 88.75 123 PHE A CA 1
ATOM 1022 C C . PHE A 1 123 ? 1.029 1.274 1.138 1.00 88.75 123 PHE A C 1
ATOM 1024 O O . PHE A 1 123 ? 2.144 0.883 1.473 1.00 88.75 123 PHE A O 1
ATOM 1031 N N . TRP A 1 124 ? 0.702 2.565 1.126 1.00 84.56 124 TRP A N 1
ATOM 1032 C CA . TRP A 1 124 ? 1.479 3.573 1.829 1.00 84.56 124 TRP A CA 1
ATOM 1033 C C . TRP A 1 124 ? 1.114 3.560 3.311 1.00 84.56 124 TRP A C 1
ATOM 1035 O O . TRP A 1 124 ? -0.061 3.699 3.654 1.00 84.56 124 TRP A O 1
ATOM 1045 N N . VAL A 1 125 ? 2.106 3.439 4.189 1.00 83.75 125 VAL A N 1
ATOM 1046 C CA . VAL A 1 125 ? 1.942 3.544 5.642 1.00 83.75 125 VAL A CA 1
ATOM 1047 C C . VAL A 1 125 ? 3.057 4.382 6.298 1.00 83.75 125 VAL A C 1
ATOM 1049 O O . VAL A 1 125 ? 4.099 4.619 5.689 1.00 83.75 125 VAL A O 1
ATOM 1052 N N . PRO A 1 126 ? 2.885 4.879 7.532 1.00 78.69 126 PRO A N 1
ATOM 1053 C CA . PRO A 1 126 ? 3.965 5.524 8.291 1.00 78.69 126 PRO A CA 1
ATOM 1054 C C . PRO A 1 126 ? 5.087 4.538 8.673 1.00 78.69 126 PRO A C 1
ATOM 1056 O O . PRO A 1 126 ? 4.788 3.402 9.019 1.00 78.69 126 PRO A O 1
ATOM 1059 N N . ILE A 1 127 ? 6.365 4.954 8.708 1.00 67.38 127 ILE A N 1
ATOM 1060 C CA . ILE A 1 127 ? 7.512 4.046 8.975 1.00 67.38 127 ILE A CA 1
ATOM 1061 C C . ILE A 1 127 ? 7.509 3.461 10.391 1.00 67.38 127 ILE A C 1
ATOM 1063 O O . ILE A 1 127 ? 8.141 2.444 10.655 1.00 67.38 127 ILE A O 1
ATOM 1067 N N . ALA A 1 128 ? 6.833 4.118 11.341 1.00 51.25 128 ALA A N 1
ATOM 1068 C CA . ALA A 1 128 ? 6.720 3.635 12.720 1.00 51.25 128 ALA A CA 1
ATOM 1069 C C . ALA A 1 128 ? 6.024 2.254 12.803 1.00 51.25 128 ALA A C 1
ATOM 1071 O O . ALA A 1 128 ? 5.998 1.632 13.863 1.00 51.25 128 ALA A O 1
ATOM 1072 N N . ALA A 1 129 ? 5.486 1.780 11.676 1.00 50.28 129 ALA A N 1
ATOM 1073 C CA . ALA A 1 129 ? 5.016 0.432 11.410 1.00 50.28 129 ALA A CA 1
ATOM 1074 C C . ALA A 1 129 ? 6.124 -0.634 11.251 1.00 50.28 129 ALA A C 1
ATOM 1076 O O . ALA A 1 129 ? 5.815 -1.819 11.331 1.00 50.28 129 ALA A O 1
ATOM 1077 N N . SER A 1 130 ? 7.388 -0.275 11.009 1.00 46.62 130 SER A N 1
ATOM 1078 C CA . SER A 1 130 ? 8.364 -1.254 10.511 1.00 46.62 130 SER A CA 1
ATOM 1079 C C . SER A 1 130 ? 9.785 -1.199 11.055 1.00 46.62 130 SER A C 1
ATOM 1081 O O . SER A 1 130 ? 10.603 -2.045 10.692 1.00 46.62 130 SER A O 1
ATOM 1083 N N . PHE A 1 131 ? 10.094 -0.287 11.979 1.00 49.12 131 PHE A N 1
ATOM 1084 C CA . PHE A 1 131 ? 11.403 -0.323 12.626 1.00 49.12 131 PHE A CA 1
A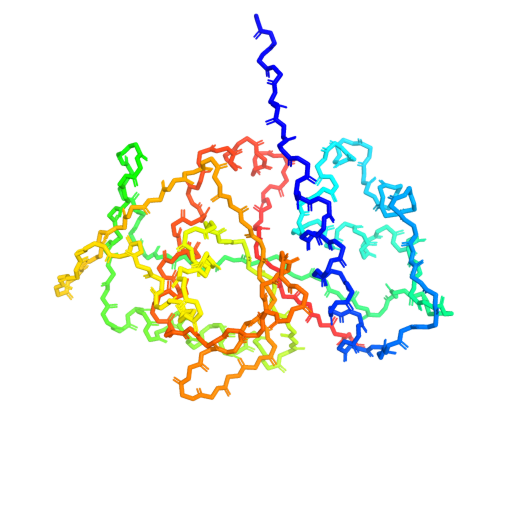TOM 1085 C C . PHE A 1 131 ? 11.539 -1.521 13.570 1.00 49.12 131 PHE A C 1
ATOM 1087 O O . PHE A 1 131 ? 10.847 -1.647 14.585 1.00 49.12 131 PHE A O 1
ATOM 1094 N N . GLU A 1 132 ? 12.488 -2.387 13.231 1.00 45.38 132 GLU A N 1
ATOM 1095 C CA . GLU A 1 132 ? 13.021 -3.423 14.099 1.00 45.38 132 GLU A CA 1
ATOM 1096 C C . GLU A 1 132 ? 13.761 -2.765 15.275 1.00 45.38 132 GLU A C 1
ATOM 1098 O O . GLU A 1 132 ? 14.807 -2.143 15.107 1.00 45.38 132 GLU A O 1
ATOM 1103 N N . LEU A 1 133 ? 13.215 -2.886 16.485 1.00 41.06 133 LEU A N 1
ATOM 1104 C CA . LEU A 1 133 ? 13.947 -2.612 17.720 1.00 41.06 133 LEU A CA 1
ATOM 1105 C C . LEU A 1 133 ? 14.340 -3.967 18.317 1.00 41.06 133 LEU A C 1
ATOM 1107 O O . LEU A 1 133 ? 13.501 -4.670 18.876 1.00 41.06 133 LEU A O 1
ATOM 1111 N N . ASN A 1 134 ? 15.621 -4.322 18.191 1.00 38.91 134 ASN A N 1
ATOM 1112 C CA . ASN A 1 134 ? 16.260 -5.474 18.843 1.00 38.91 134 ASN A CA 1
ATOM 1113 C C . ASN A 1 134 ? 15.742 -6.866 18.422 1.00 38.91 134 ASN A C 1
ATOM 1115 O O . ASN A 1 134 ? 15.438 -7.695 19.281 1.00 38.91 134 ASN A O 1
ATOM 1119 N N . GLY A 1 135 ? 15.629 -7.150 17.119 1.00 39.34 135 GLY A N 1
ATOM 1120 C CA . GLY A 1 135 ? 15.367 -8.516 16.627 1.00 39.34 135 GLY A CA 1
ATOM 1121 C C . GLY A 1 135 ? 13.971 -9.074 16.940 1.00 39.34 135 GLY A C 1
ATOM 1122 O O . GLY A 1 135 ? 13.702 -10.252 16.716 1.00 39.34 135 GLY A O 1
ATOM 1123 N N . LYS A 1 136 ? 13.066 -8.242 17.471 1.00 43.16 136 LYS A N 1
ATOM 1124 C CA . LYS A 1 136 ? 11.638 -8.538 17.626 1.00 43.16 136 LYS A CA 1
ATOM 1125 C C . LYS A 1 136 ? 10.852 -7.517 16.810 1.00 43.16 136 LYS A C 1
ATOM 1127 O O . LYS A 1 136 ? 10.608 -6.399 17.262 1.00 43.16 136 LYS A O 1
ATOM 1132 N N . LEU A 1 137 ? 10.490 -7.905 15.590 1.00 45.47 137 LEU A N 1
ATOM 1133 C CA . LEU A 1 137 ? 9.729 -7.079 14.652 1.00 45.47 137 LEU A CA 1
ATOM 1134 C C . LEU A 1 137 ? 8.330 -6.800 15.225 1.00 45.47 137 LEU A C 1
ATOM 1136 O O . LEU A 1 137 ? 7.558 -7.710 15.523 1.00 45.47 137 LEU A O 1
ATOM 1140 N N . GLY A 1 138 ? 8.076 -5.521 15.505 1.00 49.69 138 GLY A N 1
ATOM 1141 C CA . GLY A 1 138 ? 7.062 -5.071 16.450 1.00 49.69 138 GLY A CA 1
ATOM 1142 C C . GLY A 1 138 ? 5.654 -4.961 15.873 1.00 49.69 138 GLY A C 1
ATOM 1143 O O . GLY A 1 138 ? 5.439 -4.363 14.823 1.00 49.69 138 GLY A O 1
ATOM 1144 N N . ASN A 1 139 ? 4.674 -5.435 16.648 1.00 53.53 139 ASN A N 1
ATOM 1145 C CA . ASN A 1 139 ? 3.295 -4.938 16.636 1.00 53.53 139 ASN A CA 1
ATOM 1146 C C . ASN A 1 139 ? 3.321 -3.425 16.411 1.00 53.53 139 ASN A C 1
ATOM 1148 O O . ASN A 1 139 ? 3.911 -2.752 17.245 1.00 53.53 139 ASN A O 1
ATOM 1152 N N . TRP A 1 140 ? 2.741 -2.896 15.331 1.00 67.50 140 TRP A N 1
ATOM 1153 C CA . TRP A 1 140 ? 2.762 -1.460 15.012 1.00 67.50 140 TRP A CA 1
ATOM 1154 C C . TRP A 1 140 ? 2.378 -0.638 16.259 1.00 67.50 140 TRP A C 1
ATOM 1156 O O . TRP A 1 140 ? 1.208 -0.577 16.638 1.00 67.50 140 TRP A O 1
ATOM 1166 N N . LYS A 1 141 ? 3.380 -0.089 16.968 1.00 65.19 141 LYS A N 1
ATOM 1167 C CA . LYS A 1 141 ? 3.223 0.449 18.341 1.00 65.19 141 LYS A CA 1
ATOM 1168 C C . LYS A 1 141 ? 2.719 1.881 18.359 1.00 65.19 141 LYS A C 1
ATOM 1170 O O . LYS A 1 141 ? 2.640 2.514 19.406 1.00 65.19 141 LYS A O 1
ATOM 1175 N N . ASN A 1 142 ? 2.410 2.414 17.189 1.00 75.44 142 ASN A N 1
ATOM 1176 C CA . ASN A 1 142 ? 1.926 3.766 17.064 1.00 75.44 142 ASN A CA 1
ATOM 1177 C C . ASN A 1 142 ? 0.492 3.926 17.571 1.00 75.44 142 ASN A C 1
ATOM 1179 O O . ASN A 1 142 ? 0.090 5.056 17.810 1.00 75.44 142 ASN A O 1
ATOM 1183 N N . ILE A 1 143 ? -0.264 2.845 17.781 1.00 80.94 143 ILE A N 1
ATOM 1184 C CA . ILE A 1 143 ? -1.550 2.890 18.487 1.00 80.94 143 ILE A CA 1
ATOM 1185 C C . ILE A 1 143 ? -1.277 3.071 19.984 1.00 80.94 143 ILE A C 1
ATOM 1187 O O . ILE A 1 143 ? -0.886 2.136 20.676 1.00 80.94 143 ILE A O 1
ATOM 1191 N N . ILE A 1 144 ? -1.497 4.286 20.484 1.00 78.00 144 ILE A N 1
ATOM 1192 C CA . ILE A 1 144 ? -1.229 4.670 21.877 1.00 78.00 144 ILE A CA 1
ATOM 1193 C C . ILE A 1 144 ? -2.407 4.316 22.785 1.00 78.00 144 ILE A C 1
ATOM 1195 O O . ILE A 1 144 ? -2.224 3.977 23.951 1.00 78.00 144 ILE A O 1
ATOM 1199 N N . LYS A 1 145 ? -3.634 4.442 22.270 1.00 81.19 145 LYS A N 1
ATOM 1200 C CA . LYS A 1 145 ? -4.855 4.227 23.049 1.00 81.19 145 LYS A CA 1
ATOM 1201 C C . LYS A 1 145 ? -5.904 3.521 22.206 1.00 81.19 145 LYS A C 1
ATOM 1203 O O . LYS A 1 145 ? -6.182 3.950 21.085 1.00 81.19 145 LYS A O 1
ATOM 1208 N N . ARG A 1 146 ? -6.486 2.464 22.772 1.00 84.00 146 ARG A N 1
ATOM 1209 C CA . ARG A 1 146 ? -7.642 1.746 22.235 1.00 84.00 146 ARG A CA 1
ATOM 1210 C C . ARG A 1 1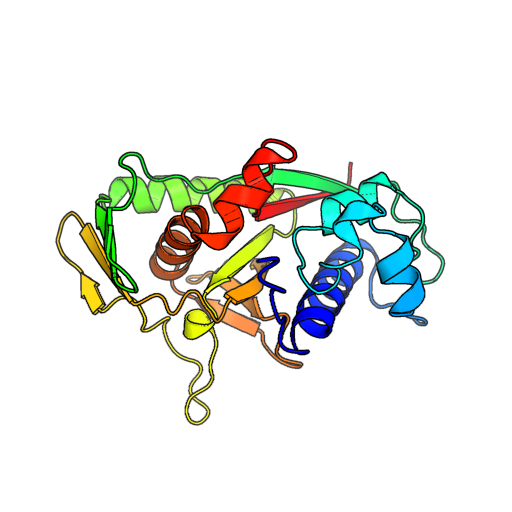46 ? -8.819 1.954 23.176 1.00 84.00 146 ARG A C 1
ATOM 1212 O O . ARG A 1 146 ? -8.735 1.598 24.347 1.00 84.00 146 ARG A O 1
ATOM 1219 N N . GLU A 1 147 ? -9.896 2.507 22.650 1.00 84.25 147 GLU A N 1
ATOM 1220 C CA . GLU A 1 147 ? -11.175 2.647 23.340 1.00 84.25 147 GLU A CA 1
ATOM 1221 C C . GLU A 1 147 ? -12.257 1.873 22.576 1.00 84.25 147 GLU A C 1
ATOM 1223 O O . GLU A 1 147 ? -11.986 1.273 21.534 1.00 84.25 147 GLU A O 1
ATOM 1228 N N . LYS A 1 148 ? -13.482 1.833 23.112 1.00 78.31 148 LYS A N 1
ATOM 1229 C CA . LYS A 1 148 ? -14.579 1.033 22.541 1.00 78.31 148 LYS A CA 1
ATOM 1230 C C . LYS A 1 148 ? -14.951 1.467 21.116 1.00 78.31 148 LYS A C 1
ATOM 1232 O O . LYS A 1 148 ? -15.356 0.628 20.317 1.00 78.31 148 LYS A O 1
ATOM 1237 N N . ASP A 1 149 ? -14.824 2.755 20.816 1.00 82.00 149 ASP A N 1
ATOM 1238 C CA . ASP A 1 149 ? -15.282 3.377 19.572 1.00 82.00 149 ASP A CA 1
ATOM 1239 C C . ASP A 1 149 ? -14.198 4.188 18.848 1.00 82.00 149 ASP A C 1
ATOM 1241 O O . ASP A 1 149 ? -14.466 4.766 17.796 1.00 82.00 149 ASP A O 1
ATOM 1245 N N . HIS A 1 150 ? -12.978 4.262 19.385 1.00 87.69 150 HIS A N 1
ATOM 1246 C CA . HIS A 1 150 ? -11.901 4.991 18.734 1.00 87.69 150 HIS A CA 1
ATOM 1247 C C . HIS A 1 150 ? -10.502 4.508 19.107 1.00 87.69 150 HIS A C 1
ATOM 1249 O O . HIS A 1 150 ? -10.259 3.876 20.136 1.00 87.69 150 HIS A O 1
ATOM 1255 N N . TYR A 1 151 ? -9.561 4.880 18.248 1.00 91.19 151 TYR A N 1
ATOM 1256 C CA . TYR A 1 151 ? -8.139 4.627 18.376 1.00 91.19 151 TYR A CA 1
ATOM 1257 C C . TYR A 1 151 ? -7.387 5.949 18.296 1.00 91.19 151 TYR A C 1
ATOM 1259 O O . TYR A 1 151 ? -7.710 6.817 17.485 1.00 91.19 151 TYR A O 1
ATOM 1267 N N . THR A 1 152 ? -6.369 6.106 19.136 1.00 89.38 152 THR A N 1
ATOM 1268 C CA . THR A 1 152 ? -5.438 7.237 19.055 1.00 89.38 152 THR A CA 1
ATOM 1269 C C . THR A 1 152 ? -4.071 6.732 18.639 1.00 89.38 152 THR A C 1
ATOM 1271 O O . THR A 1 152 ? -3.497 5.873 19.310 1.00 89.38 152 THR A O 1
ATOM 1274 N N . LEU A 1 153 ? -3.559 7.274 17.538 1.00 89.69 153 LEU A N 1
ATOM 1275 C CA . LEU A 1 153 ? -2.273 6.933 16.952 1.00 89.69 153 LEU A CA 1
ATOM 1276 C C . LEU A 1 153 ? -1.278 8.095 17.100 1.00 89.69 153 LEU A C 1
ATOM 1278 O O . LEU A 1 153 ? -1.671 9.263 17.066 1.00 89.69 153 LEU A O 1
ATOM 1282 N N . PHE A 1 154 ? 0.013 7.777 17.214 1.00 86.00 154 PHE A N 1
ATOM 1283 C CA . PHE A 1 154 ? 1.128 8.712 17.058 1.00 86.00 154 PHE A CA 1
ATOM 1284 C C . PHE A 1 154 ? 1.829 8.485 15.719 1.00 86.00 154 PHE A C 1
ATOM 1286 O O . PHE A 1 154 ? 2.502 7.474 15.532 1.00 86.00 154 PHE A O 1
ATOM 1293 N N . ILE A 1 155 ? 1.686 9.418 14.783 1.00 82.88 155 ILE A N 1
ATOM 1294 C CA . ILE A 1 155 ? 2.244 9.320 13.439 1.00 82.88 155 ILE A CA 1
ATOM 1295 C C . ILE A 1 155 ? 3.335 10.377 13.234 1.00 82.88 155 ILE A C 1
ATOM 1297 O O . ILE A 1 155 ? 3.010 11.557 13.084 1.00 82.88 155 ILE A O 1
ATOM 1301 N N . PRO A 1 156 ? 4.621 9.990 13.164 1.00 76.69 156 PRO A N 1
ATOM 1302 C CA . PRO A 1 156 ? 5.680 10.883 12.711 1.00 76.69 156 PRO A CA 1
ATOM 1303 C C . PRO A 1 156 ? 5.606 11.032 11.183 1.00 76.69 156 PRO A C 1
ATOM 1305 O O . PRO A 1 156 ? 6.199 10.260 10.434 1.00 76.69 156 PRO A O 1
ATOM 1308 N N . TRP A 1 157 ? 4.849 12.023 10.706 1.00 76.06 157 TRP A N 1
ATOM 1309 C CA . TRP A 1 157 ? 4.589 12.253 9.273 1.00 76.06 157 TRP A CA 1
ATOM 1310 C C . TRP A 1 157 ? 5.847 12.432 8.410 1.00 76.06 157 TRP A C 1
ATOM 1312 O O . TRP A 1 157 ? 5.816 12.250 7.202 1.00 76.06 157 TRP A O 1
ATOM 1322 N N . ASN A 1 158 ? 6.978 12.797 9.002 1.00 70.19 158 ASN A N 1
ATOM 1323 C CA . ASN A 1 158 ? 8.239 12.936 8.280 1.00 70.19 158 ASN A CA 1
ATOM 1324 C C . ASN A 1 158 ? 8.845 11.595 7.844 1.00 70.19 158 ASN A C 1
ATOM 1326 O O . ASN A 1 158 ? 9.821 11.602 7.096 1.00 70.19 158 ASN A O 1
ATOM 1330 N N . ILE A 1 159 ? 8.298 10.466 8.301 1.00 70.50 159 ILE A N 1
ATOM 1331 C CA . ILE A 1 159 ? 8.843 9.156 7.988 1.00 70.50 159 ILE A CA 1
ATOM 1332 C C . ILE A 1 159 ? 7.723 8.201 7.587 1.00 70.50 159 ILE A C 1
ATOM 1334 O O . ILE A 1 159 ? 6.922 7.738 8.400 1.00 70.50 159 ILE A O 1
ATOM 1338 N N . THR A 1 160 ? 7.661 7.914 6.293 1.00 75.00 160 THR A N 1
ATOM 1339 C CA . THR A 1 160 ? 6.631 7.072 5.689 1.00 75.00 160 THR A CA 1
ATOM 1340 C C . THR A 1 160 ? 7.264 6.086 4.721 1.00 75.00 160 THR A C 1
ATOM 1342 O O . THR A 1 160 ? 8.397 6.283 4.285 1.00 75.00 160 THR A O 1
ATOM 1345 N N . HIS A 1 161 ? 6.556 5.006 4.421 1.00 78.69 161 HIS A N 1
ATOM 1346 C CA . HIS A 1 161 ? 7.071 3.922 3.611 1.00 78.69 161 HIS A CA 1
ATOM 1347 C C . HIS A 1 161 ? 5.944 3.177 2.883 1.00 78.69 161 HIS A C 1
ATOM 1349 O O . HIS A 1 161 ? 4.754 3.419 3.093 1.00 78.69 161 HIS A O 1
ATOM 1355 N N . CYS A 1 162 ? 6.335 2.270 2.003 1.00 82.44 162 CYS A N 1
ATOM 1356 C CA . CYS A 1 162 ? 5.468 1.414 1.231 1.00 82.44 162 CYS A CA 1
ATOM 1357 C C . CYS A 1 162 ? 5.611 -0.060 1.615 1.00 82.44 162 CYS A C 1
ATOM 1359 O O . CYS A 1 162 ? 6.713 -0.557 1.843 1.00 82.44 162 CYS A O 1
ATOM 1361 N N . ILE A 1 163 ? 4.493 -0.771 1.651 1.00 85.56 163 ILE A N 1
ATOM 1362 C CA . ILE A 1 163 ? 4.459 -2.210 1.906 1.00 85.56 163 ILE A CA 1
ATOM 1363 C C . ILE A 1 163 ? 3.686 -2.912 0.794 1.00 85.56 163 ILE A C 1
ATOM 1365 O O . ILE A 1 163 ? 2.715 -2.361 0.267 1.00 85.56 163 ILE A O 1
ATOM 1369 N N . VAL A 1 164 ? 4.110 -4.126 0.453 1.00 87.06 164 VAL A N 1
ATOM 1370 C CA . VAL A 1 164 ? 3.386 -5.014 -0.464 1.00 87.06 164 VAL A CA 1
ATOM 1371 C C . VAL A 1 164 ? 2.700 -6.094 0.349 1.00 87.06 164 VAL A C 1
ATOM 1373 O O . VAL A 1 164 ? 3.330 -6.778 1.146 1.00 87.06 164 VAL A O 1
ATOM 1376 N N . MET A 1 165 ? 1.407 -6.266 0.141 1.00 87.88 165 MET A N 1
ATOM 1377 C CA . MET A 1 165 ? 0.619 -7.323 0.748 1.00 87.88 165 MET A CA 1
ATOM 1378 C C . MET A 1 165 ? 0.311 -8.377 -0.307 1.00 87.88 165 MET A C 1
ATOM 1380 O O . MET A 1 165 ? -0.256 -8.052 -1.349 1.00 87.88 165 MET A O 1
ATOM 1384 N N . ASN A 1 166 ? 0.690 -9.624 -0.032 1.00 79.56 166 ASN A N 1
ATOM 1385 C CA . ASN A 1 166 ? 0.568 -10.733 -0.980 1.00 79.56 166 ASN A CA 1
ATOM 1386 C C . ASN A 1 166 ? 0.035 -12.024 -0.320 1.00 79.56 166 ASN A C 1
ATOM 1388 O O . ASN A 1 166 ? 0.423 -13.134 -0.672 1.00 79.56 166 ASN A O 1
ATOM 1392 N N . GLY A 1 167 ? -0.814 -11.896 0.701 1.00 73.38 167 GLY A N 1
ATOM 1393 C CA . GLY A 1 167 ? -1.417 -13.054 1.357 1.00 73.38 167 GLY A CA 1
ATOM 1394 C C . GLY A 1 167 ? -2.003 -12.756 2.731 1.00 73.38 167 GLY A C 1
ATOM 1395 O O . GLY A 1 167 ? -1.811 -11.680 3.306 1.00 73.38 167 GLY A O 1
ATOM 1396 N N . PHE A 1 168 ? -2.729 -13.737 3.261 1.00 70.19 168 PHE A N 1
ATOM 1397 C CA . PHE A 1 168 ? -3.400 -13.670 4.555 1.00 70.19 168 PHE A CA 1
ATOM 1398 C C . PHE A 1 168 ? -3.421 -15.058 5.222 1.00 70.19 168 PHE A C 1
ATOM 1400 O O . PHE A 1 168 ? -3.796 -16.031 4.578 1.00 70.19 168 PHE A O 1
ATOM 1407 N N . ASN A 1 169 ? -3.034 -15.107 6.503 1.00 67.81 169 ASN A N 1
ATOM 1408 C CA . ASN A 1 169 ? -3.236 -16.217 7.455 1.00 67.81 169 ASN A CA 1
ATOM 1409 C C . ASN A 1 169 ? -4.038 -15.658 8.649 1.00 67.81 169 ASN A C 1
ATOM 1411 O O . ASN A 1 169 ? -4.789 -14.724 8.453 1.00 67.81 169 ASN A O 1
ATOM 1415 N N . ASP A 1 170 ? -3.861 -16.085 9.904 1.00 69.94 170 ASP A N 1
ATOM 1416 C CA . ASP A 1 170 ? -4.506 -15.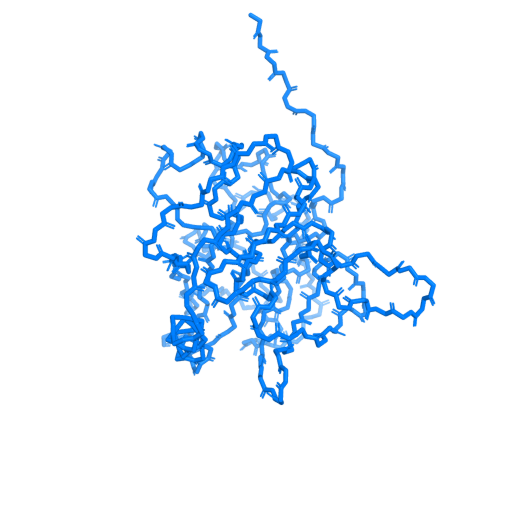396 11.050 1.00 69.94 170 ASP A CA 1
ATOM 1417 C C . ASP A 1 170 ? -4.132 -13.895 11.155 1.00 69.94 170 ASP A C 1
ATOM 1419 O O . ASP A 1 170 ? -4.866 -13.087 11.727 1.00 69.94 170 ASP A O 1
ATOM 1423 N N . ASN A 1 171 ? -3.010 -13.512 10.532 1.00 75.38 171 ASN A N 1
ATOM 1424 C CA . ASN A 1 171 ? -2.536 -12.144 10.340 1.00 75.38 171 ASN A CA 1
ATOM 1425 C C . ASN A 1 171 ? -2.351 -11.814 8.851 1.00 75.38 171 ASN A C 1
ATOM 1427 O O . ASN A 1 171 ? -2.263 -12.697 7.994 1.00 75.38 171 ASN A O 1
ATOM 1431 N N . PHE A 1 172 ? -2.210 -10.523 8.545 1.00 80.38 172 PHE A N 1
ATOM 1432 C CA . PHE A 1 172 ? -1.785 -10.084 7.220 1.00 80.38 172 PHE A CA 1
ATOM 1433 C C . PHE A 1 172 ? -0.287 -10.287 7.036 1.00 80.38 172 PHE A C 1
ATOM 1435 O O . PHE A 1 172 ? 0.502 -9.834 7.867 1.00 80.38 172 PHE A O 1
ATOM 1442 N N . LEU A 1 173 ? 0.093 -10.942 5.937 1.00 80.19 173 LEU A N 1
ATOM 1443 C CA . LEU A 1 173 ? 1.484 -11.066 5.528 1.00 80.19 173 LEU A CA 1
ATOM 1444 C C . LEU A 1 173 ? 1.814 -9.914 4.584 1.00 80.19 173 LEU A C 1
ATOM 1446 O O . LEU A 1 173 ? 1.252 -9.795 3.492 1.00 80.19 173 LEU A O 1
ATOM 1450 N N . ILE A 1 174 ? 2.727 -9.062 5.023 1.00 81.81 174 ILE A N 1
ATOM 1451 C CA . ILE A 1 174 ? 3.197 -7.918 4.253 1.00 81.81 174 ILE A CA 1
ATOM 1452 C C . ILE A 1 174 ? 4.704 -8.017 4.074 1.00 81.81 174 ILE A C 1
ATOM 1454 O O . ILE A 1 174 ? 5.395 -8.623 4.886 1.00 81.81 174 ILE A O 1
ATOM 1458 N N . HIS A 1 175 ? 5.221 -7.380 3.043 1.00 80.00 175 HIS A N 1
ATOM 1459 C CA . HIS A 1 175 ? 6.638 -7.159 2.868 1.00 80.00 175 HIS A CA 1
ATOM 1460 C C . HIS A 1 175 ? 6.937 -5.677 2.996 1.00 80.00 175 HIS A C 1
ATOM 1462 O O . HIS A 1 175 ? 6.316 -4.851 2.317 1.00 80.00 175 HIS A O 1
ATOM 1468 N N . ASP A 1 176 ? 7.898 -5.345 3.848 1.00 78.12 176 ASP A N 1
ATOM 1469 C CA . ASP A 1 176 ? 8.433 -3.996 3.895 1.00 78.12 176 ASP A CA 1
ATOM 1470 C C . ASP A 1 176 ? 9.468 -3.785 2.786 1.00 78.12 176 ASP A C 1
ATOM 1472 O O . ASP A 1 176 ? 10.568 -4.335 2.828 1.00 78.12 176 ASP A O 1
ATOM 1476 N N . CYS A 1 177 ? 9.136 -2.919 1.826 1.00 72.25 177 CYS A N 1
ATOM 1477 C CA . CYS A 1 177 ? 10.005 -2.611 0.695 1.00 72.25 177 CYS A CA 1
ATOM 1478 C C . CYS A 1 177 ? 11.318 -1.875 1.086 1.00 72.25 177 CYS A C 1
ATOM 1480 O O . CYS A 1 177 ? 12.133 -1.603 0.213 1.00 72.25 177 CYS A O 1
ATOM 1482 N N . SER A 1 178 ? 11.571 -1.538 2.357 1.00 67.06 178 SER A N 1
ATOM 1483 C CA . SER A 1 178 ? 12.847 -0.979 2.841 1.00 67.06 178 SER A CA 1
ATOM 1484 C C . SER A 1 178 ? 13.822 -2.059 3.301 1.00 67.06 178 SER A C 1
ATOM 1486 O O . SER A 1 178 ? 15.022 -1.793 3.383 1.00 67.06 178 SER A O 1
ATOM 1488 N N . ILE A 1 179 ? 13.357 -3.288 3.563 1.00 63.38 179 ILE A N 1
ATOM 1489 C CA . ILE A 1 179 ? 14.138 -4.320 4.256 1.00 63.38 179 ILE A CA 1
ATOM 1490 C C . ILE A 1 179 ? 14.344 -5.543 3.351 1.00 63.38 179 ILE A C 1
ATOM 1492 O O . ILE A 1 179 ? 13.401 -6.195 2.922 1.00 63.38 179 ILE A O 1
ATOM 1496 N N . ARG A 1 180 ? 15.608 -5.937 3.134 1.00 51.47 180 ARG A N 1
ATOM 1497 C CA . ARG A 1 180 ? 16.021 -7.046 2.238 1.00 51.47 180 ARG A CA 1
ATOM 1498 C C . ARG A 1 180 ? 15.488 -8.448 2.616 1.00 51.47 180 ARG A C 1
ATOM 1500 O O . ARG A 1 180 ? 15.639 -9.372 1.827 1.00 51.47 180 ARG A O 1
ATOM 1507 N N . LYS A 1 181 ? 14.913 -8.627 3.815 1.00 54.31 181 LYS A N 1
ATOM 1508 C CA . LYS A 1 181 ? 14.320 -9.881 4.343 1.00 54.31 181 LYS A CA 1
ATOM 1509 C C . LYS A 1 181 ? 12.990 -9.628 5.086 1.00 54.31 181 LYS A C 1
ATOM 1511 O O . LYS A 1 181 ? 12.690 -10.281 6.079 1.00 54.31 181 LYS A O 1
ATOM 1516 N N . GLY A 1 182 ? 12.224 -8.625 4.660 1.00 60.09 182 GLY A N 1
ATOM 1517 C CA . GLY A 1 182 ? 11.190 -7.988 5.480 1.00 60.09 182 GLY A CA 1
ATOM 1518 C C . GLY A 1 182 ? 9.775 -8.558 5.391 1.00 60.09 182 GLY A C 1
ATOM 1519 O O . GLY A 1 182 ? 8.846 -7.761 5.320 1.00 60.09 182 GLY A O 1
ATOM 1520 N N . ASN A 1 183 ? 9.570 -9.879 5.383 1.00 70.38 183 ASN A N 1
ATOM 1521 C CA . ASN A 1 183 ? 8.207 -10.407 5.533 1.00 70.38 183 ASN A CA 1
ATOM 1522 C C . ASN A 1 183 ? 7.746 -10.215 6.985 1.00 70.38 183 ASN A C 1
ATOM 1524 O O . ASN A 1 183 ? 8.347 -10.757 7.912 1.00 70.38 183 ASN A O 1
ATOM 1528 N N . LEU A 1 184 ? 6.679 -9.446 7.180 1.00 75.94 184 LEU A N 1
ATOM 1529 C CA . LEU A 1 184 ? 6.110 -9.102 8.475 1.00 75.94 184 LEU A CA 1
ATOM 1530 C C . LEU A 1 184 ? 4.692 -9.651 8.575 1.00 75.94 184 LEU A C 1
ATOM 1532 O O . LEU A 1 184 ? 3.903 -9.559 7.633 1.00 75.94 184 LEU A O 1
ATOM 1536 N N . GLN A 1 185 ? 4.352 -10.172 9.749 1.00 77.38 185 GLN A N 1
ATOM 1537 C CA . GLN A 1 185 ? 2.964 -10.424 10.105 1.00 77.38 185 GLN A CA 1
ATOM 1538 C C . GLN A 1 185 ? 2.416 -9.221 10.860 1.00 77.38 185 GLN A C 1
ATOM 1540 O O . GLN A 1 185 ? 3.015 -8.761 11.832 1.00 77.38 185 GLN A O 1
ATOM 1545 N N . VAL A 1 186 ? 1.267 -8.718 10.421 1.00 78.75 186 VAL A N 1
ATOM 1546 C CA . VAL A 1 186 ? 0.616 -7.560 11.029 1.00 78.75 186 VAL A CA 1
ATOM 1547 C C . VAL A 1 186 ? -0.821 -7.903 11.378 1.00 78.75 186 VAL A C 1
ATOM 1549 O O . VAL A 1 186 ? -1.573 -8.433 10.557 1.00 78.75 186 VAL A O 1
ATOM 1552 N N . ALA A 1 187 ? -1.211 -7.560 12.607 1.00 84.00 187 ALA A N 1
ATOM 1553 C CA . ALA A 1 187 ? -2.594 -7.663 13.042 1.00 84.00 187 ALA A CA 1
ATOM 1554 C C . ALA A 1 187 ? -3.496 -6.812 12.122 1.00 84.00 187 ALA A C 1
ATOM 1556 O O . ALA A 1 187 ? -3.211 -5.620 11.948 1.00 84.00 187 ALA A O 1
ATOM 1557 N N . PRO A 1 188 ? -4.600 -7.356 11.573 1.00 87.00 188 PRO A N 1
ATOM 1558 C CA . PRO A 1 188 ? -5.415 -6.661 10.577 1.00 87.00 188 PRO A CA 1
ATOM 1559 C C . PRO A 1 188 ? -5.842 -5.240 10.943 1.00 87.00 188 PRO A C 1
ATOM 1561 O O . PRO A 1 188 ? -5.697 -4.314 10.145 1.00 87.00 188 PRO A O 1
ATOM 1564 N N . ASN A 1 189 ? -6.284 -5.042 12.183 1.00 88.88 189 ASN A N 1
ATOM 1565 C CA . ASN A 1 189 ? -6.735 -3.737 12.660 1.00 88.88 189 ASN A CA 1
ATOM 1566 C C . ASN A 1 189 ? -5.606 -2.701 12.654 1.00 88.88 189 ASN A C 1
ATOM 1568 O O . ASN A 1 189 ? -5.838 -1.538 12.335 1.00 88.88 189 ASN A O 1
ATOM 1572 N N . ASN A 1 190 ? -4.377 -3.114 12.967 1.00 86.94 190 ASN A N 1
ATOM 1573 C CA . ASN A 1 190 ? -3.240 -2.203 12.998 1.00 86.94 190 ASN A CA 1
ATOM 1574 C C . ASN A 1 190 ? -2.899 -1.702 11.597 1.00 86.94 190 ASN A C 1
ATOM 1576 O O . ASN A 1 190 ? -2.658 -0.502 11.439 1.00 86.94 190 ASN A O 1
ATOM 1580 N N . LEU A 1 191 ? -2.935 -2.598 10.601 1.00 87.88 191 LEU A N 1
ATOM 1581 C CA . LEU A 1 191 ? -2.770 -2.237 9.196 1.00 87.88 191 LEU A CA 1
ATOM 1582 C C . LEU A 1 191 ? -3.840 -1.225 8.782 1.00 87.88 191 LEU A C 1
ATOM 1584 O O . LEU A 1 191 ? -3.506 -0.131 8.332 1.00 87.88 191 LEU A O 1
ATOM 1588 N N . ILE A 1 192 ? -5.115 -1.562 8.997 1.00 91.38 192 ILE A N 1
ATOM 1589 C CA . ILE A 1 192 ? -6.258 -0.736 8.585 1.00 91.38 192 ILE A CA 1
ATOM 1590 C C . ILE A 1 192 ? -6.170 0.673 9.182 1.00 91.38 192 ILE A C 1
ATOM 1592 O O . ILE A 1 192 ? -6.248 1.654 8.447 1.00 91.38 192 ILE A O 1
ATOM 1596 N N . LEU A 1 193 ? -5.933 0.796 10.492 1.00 91.19 193 LEU A N 1
ATOM 1597 C CA . LEU A 1 193 ? -5.839 2.095 11.172 1.00 91.19 193 LEU A CA 1
ATOM 1598 C C . LEU A 1 193 ? -4.711 2.974 10.619 1.00 91.19 193 LEU A C 1
ATOM 1600 O O . LEU A 1 193 ? -4.855 4.187 10.495 1.00 91.19 193 LEU A O 1
ATOM 1604 N N . ASN A 1 194 ? -3.584 2.366 10.272 1.00 88.56 194 ASN A N 1
ATOM 1605 C CA . ASN A 1 194 ? -2.433 3.072 9.723 1.00 88.56 194 ASN A CA 1
ATOM 1606 C C . ASN A 1 194 ? -2.632 3.483 8.264 1.00 88.56 194 ASN A C 1
ATOM 1608 O O . ASN A 1 194 ? -2.240 4.586 7.888 1.00 88.56 194 ASN A O 1
ATOM 1612 N N . VAL A 1 195 ? -3.269 2.630 7.461 1.00 90.31 195 VAL A N 1
ATOM 1613 C CA . VAL A 1 195 ? -3.683 2.952 6.089 1.00 90.31 195 VAL A CA 1
ATOM 1614 C C . VAL A 1 195 ? -4.684 4.112 6.107 1.00 90.31 195 VAL A C 1
ATOM 1616 O O . VAL A 1 195 ? -4.504 5.087 5.377 1.00 90.31 195 VAL A O 1
ATOM 1619 N N . ILE A 1 196 ? -5.675 4.077 7.009 1.00 90.75 196 ILE A N 1
ATOM 1620 C CA . ILE A 1 196 ? -6.605 5.195 7.231 1.00 90.75 196 ILE A CA 1
ATOM 1621 C C . ILE A 1 196 ? -5.834 6.458 7.620 1.00 90.75 196 ILE A C 1
ATOM 1623 O O . ILE A 1 196 ? -6.035 7.495 7.002 1.00 90.75 196 ILE A O 1
ATOM 1627 N N . ALA A 1 197 ? -4.922 6.405 8.597 1.00 88.31 197 ALA A N 1
ATOM 1628 C CA . ALA A 1 197 ? -4.144 7.581 8.994 1.00 88.31 197 ALA A CA 1
ATOM 1629 C C . ALA A 1 197 ? -3.332 8.160 7.822 1.00 88.31 197 ALA A C 1
ATOM 1631 O O . ALA A 1 197 ? -3.290 9.378 7.632 1.00 88.31 197 ALA A O 1
ATOM 1632 N N . MET A 1 198 ? -2.729 7.296 7.001 1.00 87.00 198 MET A N 1
ATOM 1633 C CA . MET A 1 198 ? -1.946 7.712 5.839 1.00 87.00 198 MET A CA 1
ATOM 1634 C C . MET A 1 198 ? -2.806 8.404 4.776 1.00 87.00 198 MET A C 1
ATOM 1636 O O . MET A 1 198 ? -2.343 9.349 4.133 1.00 87.00 198 MET A O 1
ATOM 1640 N N . ASN A 1 199 ? -4.087 8.036 4.661 1.00 85.00 199 ASN A N 1
ATOM 1641 C CA . ASN A 1 199 ? -5.046 8.744 3.815 1.00 85.00 199 ASN A CA 1
ATOM 1642 C C . ASN A 1 199 ? -5.274 10.208 4.225 1.00 85.00 199 ASN A C 1
ATOM 1644 O O . ASN A 1 199 ? -5.933 10.932 3.484 1.00 85.00 199 ASN A O 1
ATOM 1648 N N . TYR A 1 200 ? -4.726 10.690 5.336 1.00 83.56 200 TYR A N 1
ATOM 1649 C CA . TYR A 1 200 ? -4.836 12.095 5.737 1.00 83.56 200 TYR A CA 1
ATOM 1650 C C . TYR A 1 200 ? -3.477 12.768 5.943 1.00 83.56 200 TYR A C 1
ATOM 1652 O O . TYR A 1 200 ? -3.389 13.840 6.541 1.00 83.56 200 TYR A O 1
ATOM 1660 N N . HIS A 1 201 ? -2.408 12.178 5.410 1.00 81.31 201 HIS A N 1
ATOM 1661 C CA . HIS A 1 201 ? -1.072 12.743 5.509 1.00 81.31 201 HIS A CA 1
ATOM 1662 C C . HIS A 1 201 ? -1.000 14.166 4.903 1.00 81.31 201 HIS A C 1
ATOM 1664 O O . HIS A 1 201 ? -1.295 14.342 3.715 1.00 81.31 201 HIS A O 1
ATOM 1670 N N . PRO A 1 202 ? -0.524 15.187 5.645 1.00 73.69 202 PRO A N 1
ATOM 1671 C CA . PRO A 1 202 ? -0.562 16.588 5.206 1.00 73.69 202 PRO A CA 1
ATOM 1672 C C . PRO A 1 202 ? 0.140 16.861 3.867 1.00 73.69 202 PRO A C 1
ATOM 1674 O O . PRO A 1 202 ? -0.384 17.588 3.024 1.00 73.69 202 PRO A O 1
ATOM 1677 N N . SER A 1 203 ? 1.300 16.238 3.629 1.00 68.62 203 SER A N 1
ATOM 1678 C CA . SER A 1 203 ? 2.037 16.379 2.361 1.00 68.62 203 SER A CA 1
ATOM 1679 C C . SER A 1 203 ? 1.331 15.753 1.153 1.00 68.62 203 SER A C 1
ATOM 1681 O O . SER A 1 203 ? 1.602 16.164 0.027 1.00 68.62 203 SER A O 1
ATOM 1683 N N . LEU A 1 204 ? 0.409 14.802 1.359 1.00 66.88 204 LEU A N 1
ATOM 1684 C CA . LEU A 1 204 ? -0.340 14.176 0.266 1.00 66.88 204 LEU A CA 1
ATOM 1685 C C . LEU A 1 204 ? -1.480 15.062 -0.241 1.00 66.88 204 LEU A C 1
ATOM 1687 O O . LEU A 1 204 ? -1.906 14.883 -1.378 1.00 66.88 204 LEU A O 1
ATOM 1691 N N . LYS A 1 205 ? -1.938 16.051 0.541 1.00 64.06 205 LYS A N 1
ATOM 1692 C CA . LYS A 1 205 ? -3.005 16.978 0.129 1.00 64.06 205 LYS A CA 1
ATOM 1693 C C . LYS A 1 205 ? -2.681 17.665 -1.204 1.00 64.06 205 LYS A C 1
ATOM 1695 O O . LYS A 1 205 ? -3.504 17.650 -2.108 1.00 64.06 205 LYS A O 1
ATOM 1700 N N . LYS A 1 206 ? -1.440 18.138 -1.359 1.00 60.22 206 LYS A N 1
ATOM 1701 C CA . LYS A 1 206 ? -0.958 18.781 -2.594 1.00 60.22 206 LYS A CA 1
ATOM 1702 C C . LYS A 1 206 ? -0.816 17.824 -3.781 1.00 60.22 206 LYS A C 1
ATOM 1704 O O . LYS A 1 206 ? -0.852 18.263 -4.919 1.00 60.22 206 LYS A O 1
ATOM 1709 N N . ILE A 1 207 ? -0.618 16.530 -3.527 1.00 59.66 207 ILE A N 1
ATOM 1710 C CA . ILE A 1 207 ? -0.458 15.519 -4.584 1.00 59.66 207 ILE A CA 1
ATOM 1711 C C . ILE A 1 207 ? -1.829 14.996 -5.037 1.00 59.66 207 ILE A C 1
ATOM 1713 O O . ILE A 1 207 ? -2.024 14.736 -6.220 1.00 59.66 207 ILE A O 1
ATOM 1717 N N . ARG A 1 208 ? -2.812 14.905 -4.128 1.00 62.16 208 ARG A N 1
ATOM 1718 C CA . ARG A 1 208 ? -4.208 14.565 -4.468 1.00 62.16 208 ARG A CA 1
ATOM 1719 C C . ARG A 1 208 ? -4.827 15.546 -5.451 1.00 62.16 208 ARG A C 1
ATOM 1721 O O . ARG A 1 208 ? -5.544 15.122 -6.349 1.00 62.16 208 ARG A O 1
ATOM 1728 N N . GLU A 1 209 ? -4.514 16.827 -5.289 1.00 56.97 209 GLU A N 1
ATOM 1729 C CA . GLU A 1 209 ? -4.979 17.910 -6.162 1.00 56.97 209 GLU A CA 1
ATOM 1730 C C . GLU A 1 209 ? -4.498 17.758 -7.610 1.00 56.97 209 GLU A C 1
ATOM 1732 O O . GLU A 1 209 ? -5.133 18.291 -8.512 1.00 56.97 209 GLU A O 1
ATOM 1737 N N . ILE A 1 210 ? -3.418 17.008 -7.850 1.00 52.25 210 ILE A N 1
ATOM 1738 C CA . ILE A 1 210 ? -2.855 16.876 -9.193 1.00 52.25 210 ILE A CA 1
ATOM 1739 C C . ILE A 1 210 ? -3.703 15.922 -10.057 1.00 52.25 210 ILE A C 1
ATOM 1741 O O . ILE A 1 210 ? -3.802 16.173 -11.250 1.00 52.25 210 ILE A O 1
ATOM 1745 N N . GLU A 1 211 ? -4.394 14.911 -9.498 1.00 52.56 211 GLU A N 1
ATOM 1746 C CA . GLU A 1 211 ? -5.103 13.889 -10.312 1.00 52.56 211 GLU A CA 1
ATOM 1747 C C . GLU A 1 211 ? -6.212 13.082 -9.582 1.00 52.56 211 GLU A C 1
ATOM 1749 O O . GLU A 1 211 ? -6.565 11.983 -10.002 1.00 52.56 211 GLU A O 1
ATOM 1754 N N . ASN A 1 212 ? -6.762 13.556 -8.456 1.00 57.12 212 ASN A N 1
ATOM 1755 C CA . ASN A 1 212 ? -7.713 12.779 -7.631 1.00 57.12 212 ASN A CA 1
ATOM 1756 C C . ASN A 1 212 ? -7.135 11.423 -7.147 1.00 57.12 212 ASN A C 1
ATOM 1758 O O . ASN A 1 212 ? -7.858 10.461 -6.876 1.00 57.12 212 ASN A O 1
ATOM 1762 N N . ASN A 1 213 ? -5.803 11.338 -7.063 1.00 62.88 213 ASN A N 1
ATOM 1763 C CA . ASN A 1 213 ? -5.090 10.082 -6.865 1.00 62.88 213 ASN A CA 1
ATOM 1764 C C . ASN A 1 213 ? -5.321 9.495 -5.467 1.00 62.88 213 ASN A C 1
ATOM 1766 O O . ASN A 1 213 ? -5.150 10.156 -4.434 1.00 62.88 213 ASN A O 1
ATOM 1770 N N . ARG A 1 214 ? -5.644 8.199 -5.442 1.00 74.56 214 ARG A N 1
ATOM 1771 C CA . ARG A 1 214 ? -5.509 7.353 -4.256 1.00 74.56 214 ARG A CA 1
ATOM 1772 C C . ARG A 1 214 ? -4.109 6.731 -4.244 1.00 74.56 214 ARG A C 1
ATOM 1774 O O . ARG A 1 214 ? -3.536 6.470 -5.295 1.00 74.56 214 ARG A O 1
ATOM 1781 N N . PHE A 1 215 ? -3.549 6.529 -3.054 1.00 77.00 215 PHE A N 1
ATOM 1782 C CA . PHE A 1 215 ? -2.144 6.128 -2.874 1.00 77.00 215 PHE A CA 1
ATOM 1783 C C . PHE A 1 215 ? -1.957 4.648 -2.541 1.00 77.00 215 PHE A C 1
ATOM 1785 O O . PHE A 1 215 ? -0.833 4.208 -2.307 1.00 77.00 215 PHE A O 1
ATOM 1792 N N . HIS A 1 216 ? -3.047 3.888 -2.495 1.00 87.81 216 HIS A N 1
ATOM 1793 C CA . HIS A 1 216 ? -2.996 2.438 -2.398 1.00 87.81 216 HIS A CA 1
ATOM 1794 C C . HIS A 1 216 ? -3.360 1.867 -3.758 1.00 87.81 216 HIS A C 1
ATOM 1796 O O . HIS A 1 216 ? -4.256 2.389 -4.422 1.00 87.81 216 HIS A O 1
ATOM 1802 N N . LEU A 1 217 ? -2.647 0.832 -4.187 1.00 90.50 217 LEU A N 1
ATOM 1803 C CA . LEU A 1 217 ? -2.821 0.238 -5.508 1.00 90.50 217 LEU A CA 1
ATOM 1804 C C . LEU A 1 217 ? -3.175 -1.234 -5.364 1.00 90.50 217 LEU A C 1
ATOM 1806 O O . LEU A 1 217 ? -2.494 -1.960 -4.643 1.00 90.50 217 LEU A O 1
ATOM 1810 N N . LEU A 1 218 ? -4.219 -1.667 -6.059 1.00 92.56 218 LEU A N 1
ATOM 1811 C CA . LEU A 1 218 ? -4.441 -3.069 -6.381 1.00 92.56 218 LEU A CA 1
ATOM 1812 C C . LEU A 1 218 ? -3.752 -3.347 -7.716 1.00 92.56 218 LEU A C 1
ATOM 1814 O O . LEU A 1 218 ? -4.045 -2.659 -8.694 1.00 92.56 218 LEU A O 1
ATOM 1818 N N . ILE A 1 219 ? -2.868 -4.341 -7.760 1.00 92.38 219 ILE A N 1
ATOM 1819 C CA . ILE A 1 219 ? -2.244 -4.804 -9.001 1.00 92.38 219 ILE A CA 1
ATOM 1820 C C . ILE A 1 219 ? -2.834 -6.157 -9.380 1.00 92.38 219 ILE A C 1
ATOM 1822 O O . ILE A 1 219 ? -2.940 -7.041 -8.536 1.00 92.38 219 ILE A O 1
ATOM 1826 N N . TYR A 1 220 ? -3.217 -6.319 -10.641 1.00 92.19 220 TYR A N 1
ATOM 1827 C CA . TYR A 1 220 ? -3.790 -7.557 -11.165 1.00 92.19 220 TYR A CA 1
ATOM 1828 C C . TYR A 1 220 ? -3.425 -7.740 -12.636 1.00 92.19 220 TYR A C 1
ATOM 1830 O O . TYR A 1 220 ? -2.955 -6.805 -13.287 1.00 92.19 220 TYR A O 1
ATOM 1838 N N . ARG A 1 221 ? -3.638 -8.949 -13.147 1.00 88.69 221 ARG A N 1
ATOM 1839 C CA . ARG A 1 221 ? -3.467 -9.300 -14.558 1.00 88.69 221 ARG A CA 1
ATOM 1840 C C . ARG A 1 221 ? -4.847 -9.490 -15.188 1.00 88.69 221 ARG A C 1
ATOM 1842 O O . ARG A 1 221 ? -5.691 -10.129 -14.562 1.00 88.69 221 ARG A O 1
ATOM 1849 N N . GLU A 1 222 ? -5.073 -8.891 -16.357 1.00 80.38 222 GLU A N 1
ATOM 1850 C CA . GLU A 1 222 ? -6.263 -9.156 -17.192 1.00 80.38 222 GLU A CA 1
ATOM 1851 C C . GLU A 1 222 ? -6.116 -10.444 -18.006 1.00 80.38 222 GLU A C 1
ATOM 1853 O O . GLU A 1 222 ? -4.977 -10.752 -18.431 1.00 80.38 222 GLU A O 1
#

Foldseek 3Di:
DPPDDDDDPLLLLQQQLQVQVQCCVPPNHAPDGDDSVQLLVLADPVCSVVSSANLCVQSSQVSQRDDGHVDGSPQKHKDFDALADPDAWDDDPQKTKFFAAPVSLVVSLVVVVVLLVQHKKKFKFFCCQADDDPPDGDASPQFPDDDRGMTMGGGPLSGIGMWIFNDDDCFTFIAGSSDPPRTDGYHSSSVSVRRSVVQVRPVCVVVCVVPVGHRMIRMHGD

pLDDT: mean 76.13, std 15.8, range [22.81, 94.62]